Protein 3LIC (pdb70)

Radius of gyration: 20.93 Å; Cα contacts (8 Å, |Δi|>4): 486; chains: 1; bounding box: 53×65×39 Å

Organism: Shewanella oneidensis (strain ATCC 700550 / JCM 31522 / CIP 106686 / LMG 19005 / NCIMB 14063 / MR-1) (NCBI:txid211586)

CATH classification: 3.30.450.20 (+1 more: 3.30.450.20)

Foldseek 3Di:
DVVVVLVVVLQVVQQVLQALLLVLVQVLVVVQLVVQVVVLVCCAPPDDLVVVPDLVVVLVVFQVVCVVPVQFFKKKWWWDQPPDPPGGTFMWMWGDDVPGIDIDGCVVFADPCPPPPHCQWVVAQPPQSKDKDQWDQRHRPSRAIIKIWHFHHDPPGGTTIMMTHGGQVCSCVSSVHDQQFKWKAWQQRQTRGHSDPVVSVPPWADCVDPQCVVVVVCSVVLHWAWGWGATPVGFIDTKTWDANPPRSMIMIGGGPVVSVVVD

Secondary structure (DSSP, 8-state):
-HHHHHHHHHHHHHHHHHHHHHHHHHHHHHHHHHHHHHHHHHHHHH--TTTTT-HHHHHHHHHHHHHH-TT--EEEEEE-TTSSTT-S-B-EEEEE-SSSEEEEEHHHHT--TTSSS-HHHHTTTTTSS-EEPPP---TTTT----EEEEEES-TT---EEEEEE--GGGHHHHHTS-GGG-EEE-TTS-EEE-SSHHHHT---S-TTSGGGHHHHHHHHHT--EEEEEE-TT--EEEEEEEEPTTT--EEE--BHHHHHHH-

Sequence (263 aa):
ENYLSIEKRLYENLAQESSHSASRRLQFLLEHAQANTQGLSDFIGLLADKDDINNPEKLKTVLTNRIQRNPDFFGSAIAFKPNTFPNKKLFSPYVYRSGSGFNYLDIGADGYDYTDGNWDWWSKAINQVGGYWSKAYFDEGAGNVLITYAVPFGVQPDYFGVTTVDLALDRLPEQLGIAPSRLVVLDDQGRLIFHSDKEKVLAGWLDKQNIKNIAFATLLNDGQAGQASFVDDKGTVYLASVAEVAKLKWRVVVVPKHHELFASL

B-factor: mean 27.18, std 11.58, range [2.14, 74.1]

Solvent-accessible surface area: 12881 Å² total

Nearest PDB structures (foldseek):
  3lic-assembly1_A  TM=1.004E+00  e=4.589E-58  Shewanella oneidensis
  6w3o-assembly2_B  TM=7.175E-01  e=1.044E-10  Campylobacter jejuni
  6w3t-assembly2_B  TM=6.817E-01  e=4.096E-11  Campylobacter jejuni
  4xmr-assembly1_A  TM=6.573E-01  e=4.096E-11  Campylobacter jejuni subsp. jejuni NCTC 11168 = ATCC 700819
  6w3x-assembly1_A  TM=6.389E-01  e=4.938E-11  Campylobacter jejuni

Structure (mmCIF, N/CA/C/O backbone):
data_3LIC
#
_entry.id   3LIC
#
_cell.length_a   133.069
_cell.length_b   133.069
_cell.length_c   32.369
_cell.angle_alpha   90.000
_cell.angle_beta   90.000
_cell.angle_gamma   120.000
#
_symmetry.space_group_name_H-M   'P 31 2 1'
#
loop_
_entity.id
_entity.type
_entity.pdbx_description
1 polymer 'Sensor protein'
2 non-polymer 1,2-ETHANEDIOL
3 water water
#
loop_
_atom_site.group_PDB
_atom_site.id
_atom_site.type_symbol
_atom_site.label_atom_id
_atom_site.label_alt_id
_atom_site.label_comp_id
_atom_site.label_asym_id
_atom_site.label_entity_id
_atom_site.label_seq_id
_atom_site.pdbx_PDB_ins_code
_atom_site.Cartn_x
_atom_site.Cartn_y
_atom_site.Cartn_z
_atom_site.occupancy
_atom_site.B_iso_or_equiv
_atom_site.auth_seq_id
_atom_site.auth_comp_id
_atom_site.auth_asym_id
_atom_site.auth_atom_id
_atom_site.pdbx_PDB_model_num
ATOM 1 N N . GLU A 1 1 ? 71.418 77.283 -4.723 1.00 39.94 35 GLU A N 1
ATOM 2 C CA . GLU A 1 1 ? 71.516 75.793 -4.696 1.00 39.57 35 GLU A CA 1
ATOM 3 C C . GLU A 1 1 ? 71.313 75.298 -3.296 1.00 37.93 35 GLU A C 1
ATOM 4 O O . GLU A 1 1 ? 71.615 74.166 -3.021 1.00 39.57 35 GLU A O 1
ATOM 6 N N . ASN A 1 2 ? 70.759 76.081 -2.401 1.00 37.38 36 ASN A N 1
ATOM 7 C CA . ASN A 1 2 ? 71.212 75.834 -1.017 1.00 37.14 36 ASN A CA 1
ATOM 8 C C . ASN A 1 2 ? 71.275 74.417 -0.413 1.00 35.57 36 ASN A C 1
ATOM 9 O O . ASN A 1 2 ? 72.365 73.965 -0.046 1.00 35.32 36 ASN A O 1
ATOM 14 N N . TYR A 1 3 ? 70.186 73.665 -0.299 1.00 32.97 37 TYR A N 1
ATOM 15 C CA . TYR A 1 3 ? 70.409 72.259 0.066 1.00 31.37 37 TYR A CA 1
ATOM 16 C C . TYR A 1 3 ? 71.146 71.402 -1.059 1.00 30.03 37 TYR A C 1
ATOM 17 O O . TYR A 1 3 ? 71.845 70.429 -0.749 1.00 27.15 37 TYR A O 1
ATOM 26 N N . LEU A 1 4 ? 71.029 71.784 -2.349 1.00 27.64 38 LEU A N 1
ATOM 27 C CA . LEU A 1 4 ? 71.902 71.191 -3.368 1.00 25.98 38 LEU A CA 1
ATOM 28 C C . LEU A 1 4 ? 73.370 71.524 -3.225 1.00 24.25 38 LEU A C 1
ATO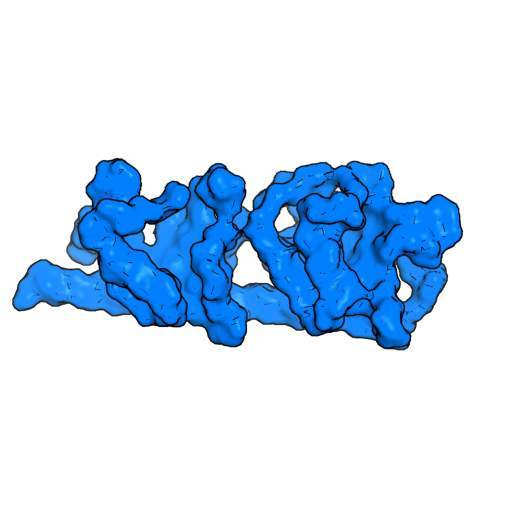M 29 O O . LEU A 1 4 ? 74.199 70.687 -3.569 1.00 24.33 38 LEU A O 1
ATOM 34 N N . SER A 1 5 ? 73.732 72.715 -2.756 1.00 22.39 39 SER A N 1
ATOM 35 C CA . SER A 1 5 ? 75.135 72.963 -2.586 1.00 23.04 39 SER A CA 1
ATOM 36 C C . SER A 1 5 ? 75.697 72.366 -1.279 1.00 22.29 39 SER A C 1
ATOM 37 O O . SER A 1 5 ? 76.831 71.976 -1.244 1.00 23.47 39 SER A O 1
ATOM 40 N N . ILE A 1 6 ? 74.901 72.256 -0.237 1.00 22.30 40 ILE A N 1
ATOM 41 C CA . ILE A 1 6 ? 75.328 71.614 0.997 1.00 24.12 40 ILE A CA 1
ATOM 42 C C . ILE A 1 6 ? 75.609 70.152 0.662 1.00 24.99 40 ILE A C 1
ATOM 43 O O . ILE A 1 6 ? 76.693 69.646 0.947 1.00 25.56 40 ILE A O 1
ATOM 48 N N . GLU A 1 7 ? 74.678 69.520 -0.057 1.00 24.56 41 GLU A N 1
ATOM 49 C CA . GLU A 1 7 ? 74.862 68.142 -0.511 1.00 26.10 41 GLU A CA 1
ATOM 50 C C . GLU A 1 7 ? 76.096 67.897 -1.399 1.00 25.36 41 GLU A C 1
ATOM 51 O O . GLU A 1 7 ? 76.774 66.900 -1.243 1.00 24.29 41 GLU A O 1
ATOM 57 N N . LYS A 1 8 ? 76.347 68.788 -2.349 1.00 24.69 42 LYS A N 1
ATOM 58 C CA . LYS A 1 8 ? 77.502 68.634 -3.166 1.00 25.12 42 LYS A CA 1
ATOM 59 C C . LYS A 1 8 ? 78.811 68.714 -2.307 1.00 25.73 42 LYS A C 1
ATOM 60 O O . LYS A 1 8 ? 79.774 67.993 -2.570 1.00 25.12 42 LYS A O 1
ATOM 66 N N . ARG A 1 9 ? 78.829 69.556 -1.273 1.00 25.81 43 ARG A N 1
ATOM 67 C CA . ARG A 1 9 ? 79.995 69.657 -0.390 1.00 26.00 43 ARG A CA 1
ATOM 68 C C . ARG A 1 9 ? 80.115 68.381 0.442 1.00 25.40 43 ARG A C 1
ATOM 69 O O . ARG A 1 9 ? 81.218 67.915 0.661 1.00 26.54 43 ARG A O 1
ATOM 77 N N . LEU A 1 10 ? 78.998 67.857 0.947 1.00 24.02 44 LEU A N 1
ATOM 78 C CA . LEU A 1 10 ? 79.007 66.621 1.699 1.00 24.19 44 LEU A CA 1
ATOM 79 C C . LEU A 1 10 ? 79.613 65.475 0.893 1.00 24.16 44 LEU A C 1
ATOM 80 O O . LEU A 1 10 ? 80.396 64.669 1.436 1.00 23.09 44 LEU A O 1
ATOM 85 N N . TYR A 1 11 ? 79.241 65.373 -0.384 1.00 24.56 45 TYR A N 1
ATOM 86 C CA . TYR A 1 11 ? 79.760 64.288 -1.224 1.00 25.69 45 TYR A CA 1
ATOM 87 C C . TYR A 1 11 ? 81.257 64.460 -1.507 1.00 26.77 45 TYR A C 1
ATOM 88 O O . TYR A 1 11 ? 81.997 63.456 -1.686 1.00 27.29 45 TYR A O 1
ATOM 97 N N . GLU A 1 12 ? 81.701 65.711 -1.604 1.00 25.92 46 GLU A N 1
ATOM 98 C CA . GLU A 1 12 ? 83.113 65.933 -1.926 1.00 27.23 46 GLU A CA 1
ATOM 99 C C . GLU A 1 12 ? 83.947 65.471 -0.738 1.00 26.87 46 GLU A C 1
ATOM 100 O O . GLU A 1 12 ? 84.957 64.867 -0.915 1.00 26.16 46 GLU A O 1
ATOM 106 N N . ASN A 1 13 ? 83.463 65.722 0.473 1.00 27.99 47 ASN A N 1
ATOM 107 C CA . ASN A 1 13 ? 84.177 65.361 1.676 1.00 29.38 47 ASN A CA 1
ATOM 108 C C . ASN A 1 13 ? 84.163 63.849 1.823 1.00 28.51 47 ASN A C 1
ATOM 109 O O . ASN A 1 13 ? 85.174 63.263 2.131 1.00 29.23 47 ASN A O 1
ATOM 114 N N . LEU A 1 14 ? 83.010 63.232 1.581 1.00 27.89 48 LEU A N 1
ATOM 115 C CA . LEU A 1 14 ? 82.908 61.772 1.637 1.00 26.19 48 LEU A CA 1
ATOM 116 C C . LEU A 1 14 ? 83.843 61.164 0.606 1.00 25.14 48 LEU A C 1
ATOM 117 O O . LEU A 1 14 ? 84.432 60.123 0.911 1.00 24.58 48 LEU A O 1
ATOM 122 N N . ALA A 1 15 ? 83.986 61.798 -0.576 1.00 24.15 49 ALA A N 1
ATOM 123 C CA . ALA A 1 15 ? 84.858 61.253 -1.652 1.00 24.22 49 ALA A CA 1
ATOM 124 C C . ALA A 1 15 ? 86.297 61.292 -1.180 1.00 25.10 49 ALA A C 1
ATOM 125 O O . ALA A 1 15 ? 87.090 60.403 -1.515 1.00 24.84 49 ALA A O 1
ATOM 127 N N . GLN A 1 16 ? 86.647 62.339 -0.435 1.00 24.99 50 GLN A N 1
ATOM 128 C CA . GLN A 1 16 ? 87.991 62.425 0.027 1.00 26.82 50 GLN A CA 1
ATOM 129 C C . GLN A 1 16 ? 88.233 61.316 1.060 1.00 27.20 50 GLN A C 1
ATOM 130 O O . GLN A 1 16 ? 89.290 60.691 1.056 1.00 27.88 50 GLN A O 1
ATOM 136 N N . GLU A 1 17 ? 87.264 61.078 1.935 1.00 25.70 51 GLU A N 1
ATOM 137 C CA . GLU A 1 17 ? 87.452 60.095 2.970 1.00 25.44 51 GLU A CA 1
ATOM 138 C C . GLU A 1 17 ? 87.592 58.708 2.435 1.00 24.36 51 GLU A C 1
ATOM 139 O O . GLU A 1 17 ? 88.429 57.972 2.913 1.00 25.35 51 GLU A O 1
ATOM 145 N N . SER A 1 18 ? 86.745 58.324 1.482 1.00 22.70 52 SER A N 1
ATOM 146 C CA . SER A 1 18 ? 86.734 56.977 0.971 1.00 21.67 52 SER A CA 1
ATOM 147 C C . SER A 1 18 ? 88.024 56.758 0.136 1.00 22.15 52 SER A C 1
ATOM 148 O O . SER A 1 18 ? 88.649 55.710 0.177 1.00 21.00 52 SER A O 1
ATOM 151 N N . SER A 1 19 ? 88.433 57.773 -0.605 1.00 23.11 53 SER A N 1
ATOM 152 C CA . SER A 1 19 ? 89.683 57.722 -1.349 1.00 24.42 53 SER A CA 1
ATOM 153 C C . SER A 1 19 ? 90.923 57.550 -0.452 1.00 24.75 53 SER A C 1
ATOM 154 O O . SER A 1 19 ? 91.773 56.739 -0.755 1.00 24.48 53 SER A O 1
ATOM 157 N N . HIS A 1 20 ? 91.045 58.354 0.613 1.00 25.38 54 HIS A N 1
ATOM 158 C CA . HIS A 1 20 ? 92.119 58.195 1.620 1.00 26.28 54 HIS A CA 1
ATOM 159 C C . HIS A 1 20 ? 92.086 56.800 2.314 1.00 25.41 54 HIS A C 1
ATOM 160 O O . HIS A 1 20 ? 93.124 56.165 2.514 1.00 24.67 54 HIS A O 1
ATOM 167 N N . SER A 1 21 ? 90.896 56.362 2.697 1.00 24.37 55 SER A N 1
ATOM 168 C CA . SER A 1 21 ? 90.699 55.067 3.311 1.00 23.97 55 SER A CA 1
ATOM 169 C C . SER A 1 21 ? 90.949 53.872 2.382 1.00 23.04 55 SER A C 1
ATOM 170 O O . SER A 1 21 ? 91.436 52.835 2.847 1.00 22.20 55 SER A O 1
ATOM 173 N N . ALA A 1 22 ? 90.600 53.998 1.103 1.00 21.14 56 ALA A N 1
ATOM 174 C CA . ALA A 1 22 ? 90.920 52.933 0.138 1.00 20.27 56 ALA A CA 1
ATOM 175 C C . ALA A 1 22 ? 92.443 52.846 0.053 1.00 19.82 56 ALA A C 1
ATOM 176 O O . ALA A 1 22 ? 93.040 51.819 -0.183 1.00 20.61 56 ALA A O 1
ATOM 178 N N . SER A 1 23 ? 93.064 53.983 0.194 1.00 19.48 57 SER A N 1
ATOM 179 C CA . SER A 1 23 ? 94.484 54.096 0.143 1.00 20.44 57 SER A CA 1
ATOM 180 C C . SER A 1 23 ? 95.199 53.396 1.303 1.00 19.58 57 SER A C 1
ATOM 181 O O . SER A 1 23 ? 96.175 52.672 1.098 1.00 20.20 57 SER A O 1
ATOM 184 N N . ARG A 1 24 ? 94.801 53.718 2.513 1.00 18.34 58 ARG A N 1
ATOM 185 C CA A ARG A 1 24 ? 95.282 53.048 3.720 0.50 18.75 58 ARG A CA 1
ATOM 186 C CA B ARG A 1 24 ? 95.398 53.049 3.646 0.50 18.93 58 ARG A CA 1
ATOM 187 C C . ARG A 1 24 ? 95.139 51.545 3.554 1.00 18.78 58 ARG A C 1
ATOM 188 O O . ARG A 1 24 ? 96.039 50.770 3.853 1.00 19.97 58 ARG A O 1
ATOM 203 N N . LEU A 1 25 ? 93.964 51.131 3.084 1.00 18.01 59 LEU A N 1
ATOM 204 C CA . LEU A 1 25 ? 93.671 49.730 2.986 1.00 17.38 59 LEU A CA 1
ATOM 205 C C . LEU A 1 25 ? 94.611 49.142 1.933 1.00 17.97 59 LEU A C 1
ATOM 206 O O . LEU A 1 25 ? 95.141 48.086 2.148 1.00 17.73 59 LEU A O 1
ATOM 211 N N . GLN A 1 26 ? 94.847 49.836 0.814 1.00 17.94 60 GLN A N 1
ATOM 212 C CA . GLN A 1 26 ? 95.796 49.338 -0.182 1.00 17.92 60 GLN A CA 1
ATOM 213 C C . GLN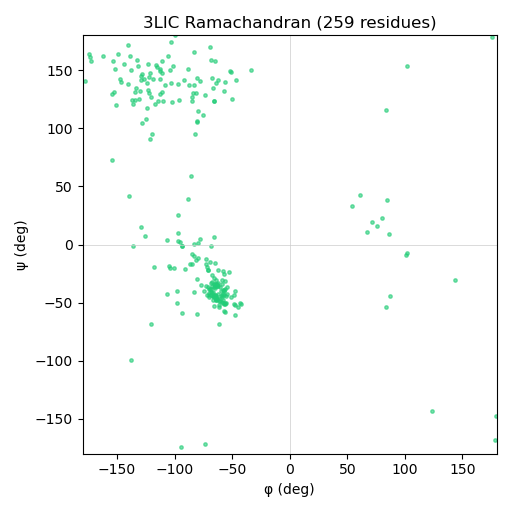 A 1 26 ? 97.210 49.050 0.352 1.00 17.20 60 GLN A C 1
ATOM 214 O O . GLN A 1 26 ? 97.786 47.985 0.091 1.00 14.33 60 GLN A O 1
ATOM 220 N N . PHE A 1 27 ? 97.783 50.025 1.071 1.00 16.82 61 PHE A N 1
ATOM 221 C CA . PHE A 1 27 ? 99.095 49.837 1.616 1.00 18.07 61 PHE A CA 1
ATOM 222 C C . PHE A 1 27 ? 99.120 48.693 2.692 1.00 17.27 61 PHE A C 1
ATOM 223 O O . PHE A 1 27 ? 100.072 47.947 2.754 1.00 18.20 61 PHE A O 1
ATOM 231 N N . LEU A 1 28 ? 98.042 48.523 3.463 1.00 16.05 62 LEU A N 1
ATOM 232 C CA . LEU A 1 28 ? 97.932 47.478 4.448 1.00 15.26 62 LEU A CA 1
ATOM 233 C C . LEU A 1 28 ? 97.948 46.105 3.778 1.00 15.71 62 LEU A C 1
ATOM 234 O O . LEU A 1 28 ? 98.648 45.201 4.231 1.00 15.53 62 LEU A O 1
ATOM 239 N N . LEU A 1 29 ? 97.197 45.956 2.681 1.00 14.70 63 LEU A N 1
ATOM 240 C CA . LEU A 1 29 ? 97.023 44.652 2.032 1.00 14.32 63 LEU A CA 1
ATOM 241 C C . LEU A 1 29 ? 98.273 44.322 1.232 1.00 13.60 63 LEU A C 1
ATOM 242 O O . LEU A 1 29 ? 98.737 43.184 1.209 1.00 12.64 63 LEU A O 1
ATOM 247 N N . GLU A 1 30 ? 98.898 45.344 0.642 1.00 13.50 64 GLU A N 1
ATOM 248 C CA . GLU A 1 30 ? 100.129 45.092 -0.067 1.00 14.40 64 GLU A CA 1
ATOM 249 C C . GLU A 1 30 ? 101.267 44.761 0.912 1.00 15.07 64 GLU A C 1
ATOM 250 O O . GLU A 1 30 ? 102.137 43.948 0.567 1.00 15.48 64 GLU A O 1
ATOM 256 N N . HIS A 1 31 ? 101.301 45.414 2.088 1.00 14.46 65 HIS A N 1
ATOM 257 C CA . HIS A 1 31 ? 102.305 45.071 3.105 1.00 14.48 65 HIS A CA 1
ATOM 258 C C . HIS A 1 31 ? 102.175 43.569 3.521 1.00 13.76 65 HIS A C 1
ATOM 259 O O . HIS A 1 31 ? 103.140 42.839 3.620 1.00 12.92 65 HIS A O 1
ATOM 266 N N . ALA A 1 32 ? 100.954 43.115 3.744 1.00 13.95 66 ALA A N 1
ATOM 267 C CA . ALA A 1 32 ? 100.686 41.720 4.145 1.00 13.49 66 ALA A CA 1
ATOM 268 C C . ALA A 1 32 ? 101.081 40.743 3.016 1.00 13.55 66 ALA A C 1
ATOM 269 O O . ALA A 1 32 ? 101.695 39.711 3.262 1.00 12.78 66 ALA A O 1
ATOM 271 N N . GLN A 1 33 ? 100.726 41.113 1.781 1.00 13.91 67 GLN A N 1
ATOM 272 C CA . GLN A 1 33 ? 101.101 40.359 0.588 1.00 13.70 67 GLN A CA 1
ATOM 273 C C . GLN A 1 33 ? 102.593 40.184 0.492 1.00 13.35 67 GLN A C 1
ATOM 274 O O . GLN A 1 33 ? 103.078 39.038 0.450 1.00 13.41 67 GLN A O 1
ATOM 280 N N . ALA A 1 34 ? 103.305 41.303 0.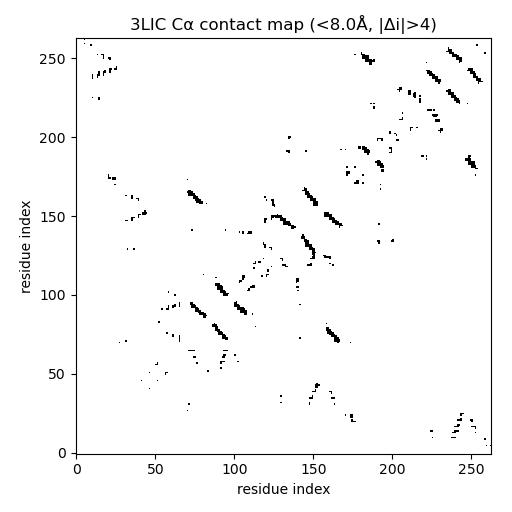472 1.00 12.41 68 ALA A N 1
ATOM 281 C CA . ALA A 1 34 ? 104.760 41.332 0.342 1.00 13.12 68 ALA A CA 1
ATOM 282 C C . ALA A 1 34 ? 105.502 40.517 1.368 1.00 13.17 68 ALA A C 1
ATOM 283 O O . ALA A 1 34 ? 106.457 39.796 1.029 1.00 12.07 68 ALA A O 1
ATOM 285 N N . ASN A 1 35 ? 105.078 40.642 2.618 1.00 14.03 69 ASN A N 1
ATOM 286 C CA . ASN A 1 35 ? 105.643 39.846 3.703 1.00 16.15 69 ASN A CA 1
ATOM 287 C C . ASN A 1 35 ? 105.389 38.342 3.665 1.00 15.34 69 ASN A C 1
ATOM 288 O O . ASN A 1 35 ? 106.254 37.556 3.962 1.00 15.51 69 ASN A O 1
ATOM 293 N N . THR A 1 36 ? 104.171 37.954 3.365 1.00 15.18 70 THR A N 1
ATOM 294 C CA . THR A 1 36 ? 103.858 36.549 3.185 1.00 16.37 70 THR A CA 1
ATOM 295 C C . THR A 1 36 ? 104.643 36.000 1.982 1.00 16.82 70 THR A C 1
ATOM 296 O O . THR A 1 36 ? 105.259 34.957 2.082 1.00 17.21 70 THR A O 1
ATOM 300 N N . GLN A 1 37 ? 104.642 36.719 0.870 1.00 15.72 71 GLN A N 1
ATOM 301 C CA . GLN A 1 37 ? 105.464 36.295 -0.261 1.00 15.73 71 GLN A CA 1
ATOM 302 C C . GLN A 1 37 ? 106.951 36.174 0.128 1.00 13.49 71 GLN A C 1
ATOM 303 O O . GLN A 1 37 ? 107.630 35.236 -0.274 1.00 13.23 71 GLN A O 1
ATOM 309 N N . GLY A 1 38 ? 107.464 37.095 0.923 1.00 13.49 72 GLY A N 1
ATOM 310 C CA . GLY A 1 38 ? 108.899 37.075 1.257 1.00 11.90 72 GLY A CA 1
ATOM 311 C C . GLY A 1 38 ? 109.132 35.800 2.097 1.00 13.58 72 GLY A C 1
ATOM 312 O O . GLY A 1 38 ? 110.065 35.019 1.839 1.00 10.85 72 GLY A O 1
ATOM 313 N N . LEU A 1 39 ? 108.234 35.529 3.057 1.00 13.06 73 LEU A N 1
ATOM 314 C CA . LEU A 1 39 ? 108.459 34.361 3.921 1.00 14.61 73 LEU A CA 1
ATOM 315 C C . LEU A 1 39 ? 108.368 33.041 3.128 1.00 14.68 73 LEU A C 1
ATOM 316 O O . LEU A 1 39 ? 109.250 32.166 3.278 1.00 14.08 73 LEU A O 1
ATOM 321 N N . SER A 1 40 ? 107.353 32.897 2.270 1.00 13.97 74 SER A N 1
ATOM 322 C CA . SER A 1 40 ? 107.324 31.673 1.449 1.00 18.47 74 SER A CA 1
ATOM 323 C C . SER A 1 40 ? 108.523 31.547 0.499 1.00 18.82 74 SER A C 1
ATOM 324 O O . SER A 1 40 ? 109.000 30.485 0.230 1.00 20.04 74 SER A O 1
ATOM 327 N N . ASP A 1 41 ? 108.987 32.664 -0.013 1.00 20.78 75 ASP A N 1
ATOM 328 C CA . ASP A 1 41 ? 110.162 32.735 -0.861 1.00 22.48 75 ASP A CA 1
ATOM 329 C C . ASP A 1 41 ? 111.395 32.238 -0.069 1.00 22.70 75 ASP A C 1
ATOM 330 O O . ASP A 1 41 ? 112.084 31.328 -0.529 1.00 22.08 75 ASP A O 1
ATOM 335 N N . PHE A 1 42 ? 111.652 32.777 1.126 1.00 22.92 76 PHE A N 1
ATOM 336 C CA . PHE A 1 42 ? 112.799 32.312 1.948 1.00 25.03 76 PHE A CA 1
ATOM 337 C C . PHE A 1 42 ? 112.735 30.795 2.217 1.00 25.62 76 PHE A C 1
ATOM 338 O O . PHE A 1 42 ? 113.740 30.063 2.031 1.00 25.62 76 PHE A O 1
ATOM 346 N N . ILE A 1 43 ? 111.573 30.327 2.695 1.00 25.49 77 ILE A N 1
ATOM 347 C CA . ILE A 1 43 ? 111.417 28.906 2.974 1.00 24.52 77 ILE A CA 1
ATOM 348 C C . ILE A 1 43 ? 111.665 28.093 1.740 1.00 24.90 77 ILE A C 1
ATOM 349 O O . ILE A 1 43 ? 112.463 27.173 1.761 1.00 25.27 77 ILE A O 1
ATOM 354 N N . GLY A 1 44 ? 111.022 28.435 0.632 1.00 25.25 78 GLY A N 1
ATOM 355 C CA . GLY A 1 44 ? 111.277 27.682 -0.593 1.00 26.41 78 GLY A CA 1
ATOM 356 C C . GLY A 1 44 ? 112.719 27.616 -1.136 1.00 28.17 78 GLY A C 1
ATOM 357 O O . GLY A 1 44 ? 113.136 26.578 -1.660 1.00 28.85 78 GLY A O 1
ATOM 358 N N . LEU A 1 45 ? 113.472 28.707 -1.057 1.00 29.27 79 LEU A N 1
ATOM 359 C CA . LEU A 1 45 ? 114.794 28.800 -1.705 1.00 30.93 79 LEU A CA 1
ATOM 360 C C . LEU A 1 45 ? 115.949 28.510 -0.730 1.00 32.30 79 LEU A C 1
ATOM 361 O O . LEU A 1 45 ? 116.907 27.824 -1.093 1.00 32.95 79 LEU A O 1
ATOM 366 N N . LEU A 1 46 ? 115.844 29.003 0.505 1.00 32.43 80 LEU A N 1
ATOM 367 C CA . LEU A 1 46 ? 116.925 28.922 1.465 1.00 33.62 80 LEU A CA 1
ATOM 368 C C . LEU A 1 46 ? 116.792 27.885 2.615 1.00 34.42 80 LEU A C 1
ATOM 369 O O . LEU A 1 46 ? 117.771 27.557 3.251 1.00 32.56 80 LEU A O 1
ATOM 374 N N . ALA A 1 47 ? 115.594 27.392 2.902 1.00 35.46 81 ALA A N 1
ATOM 375 C CA . ALA A 1 47 ? 115.381 26.722 4.172 1.00 36.53 81 ALA A CA 1
ATOM 376 C C . ALA A 1 47 ? 115.915 25.338 4.206 1.00 37.29 81 ALA A C 1
ATOM 377 O O . ALA A 1 47 ? 115.810 24.604 3.269 1.00 36.31 81 ALA A O 1
ATOM 379 N N . ASP A 1 48 ? 116.477 25.012 5.350 1.00 39.87 82 ASP A N 1
ATOM 380 C CA . ASP A 1 48 ? 116.996 23.705 5.713 1.00 43.11 82 ASP A CA 1
ATOM 381 C C . ASP A 1 48 ? 115.781 22.788 6.017 1.00 44.95 82 ASP A C 1
ATOM 382 O O . ASP A 1 48 ? 115.050 23.000 7.001 1.00 44.55 82 ASP A O 1
ATOM 387 N N . LYS A 1 49 ? 115.546 21.798 5.163 1.00 47.06 83 LYS A N 1
ATOM 388 C CA . LYS A 1 49 ? 114.359 20.978 5.331 1.00 49.99 83 LYS A CA 1
ATOM 389 C C . LYS A 1 49 ? 114.320 20.108 6.601 1.00 51.14 83 LYS A C 1
ATOM 390 O O . LYS A 1 49 ? 113.392 19.323 6.778 1.00 51.81 83 LYS A O 1
ATOM 396 N N . ASP A 1 50 ? 115.289 20.273 7.498 1.00 51.74 84 ASP A N 1
ATOM 397 C CA . ASP A 1 50 ? 115.155 19.699 8.824 1.00 52.31 84 ASP A CA 1
ATOM 398 C C . ASP A 1 50 ? 115.415 20.697 9.944 1.00 51.62 84 ASP A C 1
ATOM 399 O O . ASP A 1 50 ? 115.581 20.322 11.090 1.00 52.17 84 ASP A O 1
ATOM 404 N N . ASP A 1 51 ? 115.417 21.979 9.613 1.00 50.52 85 ASP A N 1
ATOM 405 C CA . ASP A 1 51 ? 115.451 23.062 10.601 1.00 49.50 85 ASP A CA 1
ATOM 406 C C . ASP A 1 51 ? 114.017 23.521 10.561 1.00 48.15 85 ASP A C 1
ATOM 407 O O . ASP A 1 51 ? 113.486 24.241 11.450 1.00 48.62 85 ASP A O 1
ATOM 412 N N . ILE A 1 52 ? 113.383 23.169 9.462 1.00 44.92 86 ILE A N 1
ATOM 413 C CA . ILE A 1 52 ? 112.084 23.676 9.273 1.00 42.33 86 ILE A CA 1
ATOM 414 C C . ILE A 1 52 ? 111.086 22.768 10.007 1.00 41.44 86 ILE A C 1
ATOM 415 O O . ILE A 1 52 ? 109.969 23.190 10.306 1.00 41.82 86 ILE A O 1
ATOM 420 N N . ASN A 1 53 ? 111.500 21.551 10.364 1.00 39.26 87 ASN A N 1
ATOM 421 C CA . ASN A 1 53 ? 110.631 20.677 11.161 1.00 37.56 87 ASN A CA 1
ATOM 422 C C . ASN A 1 53 ? 110.841 20.927 12.629 1.00 36.26 87 ASN A C 1
ATOM 423 O O . ASN A 1 53 ? 110.905 20.019 13.423 1.00 36.79 87 ASN A O 1
ATOM 428 N N . ASN A 1 54 ? 111.006 22.165 13.010 1.00 34.43 88 ASN A N 1
ATOM 429 C CA . ASN A 1 54 ? 111.376 22.376 14.351 1.00 32.72 88 ASN A CA 1
ATOM 430 C C . ASN A 1 54 ? 110.425 23.388 14.960 1.00 31.79 88 ASN A C 1
ATOM 431 O O . ASN A 1 54 ? 110.511 24.583 14.651 1.00 31.20 88 ASN A O 1
ATOM 436 N N . PRO A 1 55 ? 109.479 22.905 15.803 1.00 31.49 89 PRO A N 1
ATOM 437 C CA . PRO A 1 55 ? 108.437 23.831 16.259 1.00 30.64 89 PRO A CA 1
ATOM 438 C C . PRO A 1 55 ? 108.981 25.000 17.093 1.00 30.52 89 PRO A C 1
ATOM 439 O O . PRO A 1 55 ? 108.427 26.093 16.993 1.00 29.55 89 PRO A O 1
ATOM 443 N N . GLU A 1 56 ? 110.042 24.790 17.894 1.00 29.10 90 GLU A N 1
ATOM 444 C CA . GLU A 1 56 ? 110.592 25.912 18.677 1.00 29.03 90 GLU A CA 1
ATOM 445 C C . GLU A 1 56 ? 111.157 26.976 17.726 1.00 26.55 90 GLU A C 1
ATOM 446 O O . GLU A 1 56 ? 111.024 28.179 17.960 1.00 27.30 90 GLU A O 1
ATOM 452 N N . LYS A 1 57 ? 111.867 26.540 16.705 1.00 24.24 91 LYS A N 1
ATOM 453 C CA . LYS A 1 57 ? 112.359 27.496 15.696 1.00 25.07 91 LYS A CA 1
ATOM 454 C C . LYS A 1 57 ? 111.220 28.213 14.927 1.00 22.62 91 LYS A C 1
ATOM 455 O O . LYS A 1 57 ? 111.296 29.426 14.733 1.00 24.28 91 LYS A O 1
ATOM 461 N N . LEU A 1 58 ? 110.216 27.495 14.461 1.00 19.48 92 LEU A N 1
ATOM 462 C CA . LEU A 1 58 ? 109.124 28.175 13.743 1.00 19.18 92 LEU A CA 1
ATOM 463 C C . LEU A 1 58 ? 108.354 29.140 14.652 1.00 18.14 92 LEU A C 1
ATOM 464 O O . LEU A 1 58 ? 107.955 30.266 14.237 1.00 18.08 92 LEU A O 1
ATOM 469 N N . LYS A 1 59 ? 108.215 28.753 15.912 1.00 16.50 93 LYS A N 1
ATOM 470 C CA . LYS A 1 59 ? 107.552 29.607 16.884 1.00 15.90 93 LYS A CA 1
ATOM 471 C C . LYS A 1 59 ? 108.311 30.893 17.107 1.00 15.62 93 LYS A C 1
ATOM 472 O O . LYS A 1 59 ? 107.741 32.005 17.143 1.00 15.73 93 LYS A O 1
ATOM 478 N N . THR A 1 60 ? 109.620 30.763 17.288 1.00 16.10 94 THR A N 1
ATOM 479 C CA . THR A 1 60 ? 110.488 31.983 17.318 1.00 16.68 94 THR A CA 1
ATOM 480 C C . THR A 1 60 ? 110.352 32.802 16.045 1.00 14.80 94 THR A C 1
ATOM 481 O O . THR A 1 60 ? 110.009 33.924 16.128 1.00 16.09 94 THR A O 1
ATOM 485 N N . VAL A 1 61 ? 110.599 32.257 14.865 1.00 15.47 95 VAL A N 1
ATOM 486 C CA . VAL A 1 61 ? 110.374 33.041 13.603 1.00 16.36 95 VAL A CA 1
ATOM 487 C C . VAL A 1 61 ? 109.025 33.822 13.562 1.00 15.30 95 VAL A C 1
ATOM 488 O O . VAL A 1 61 ? 109.007 35.076 13.336 1.00 15.38 95 VAL A O 1
ATOM 492 N N . LEU A 1 62 ? 107.926 33.099 13.790 1.00 12.80 96 LEU A N 1
ATOM 493 C CA . LEU A 1 62 ? 106.613 33.689 13.661 1.00 14.02 96 LEU A CA 1
ATOM 494 C C . LEU A 1 62 ? 106.323 34.713 14.753 1.00 14.85 96 LEU A C 1
ATOM 495 O O . LEU A 1 62 ? 105.652 35.721 14.476 1.00 13.36 96 LEU A O 1
ATOM 500 N N . THR A 1 63 ? 106.769 34.445 15.997 1.00 14.84 97 THR A N 1
ATOM 501 C CA . THR A 1 63 ? 106.621 35.473 17.065 1.00 14.84 97 THR A CA 1
ATOM 502 C C . THR A 1 63 ? 107.276 36.792 16.745 1.00 15.45 97 THR A C 1
ATOM 503 O O . THR A 1 63 ? 106.636 37.868 16.866 1.00 15.16 97 THR A O 1
ATOM 507 N N . ASN A 1 64 ? 108.547 36.712 16.350 1.00 15.60 98 ASN A N 1
ATOM 508 C CA . ASN A 1 64 ? 109.307 37.923 15.993 1.00 16.41 98 ASN A CA 1
ATOM 509 C C . ASN A 1 64 ? 108.659 38.688 14.843 1.00 15.50 98 ASN A C 1
ATOM 510 O O . ASN A 1 64 ? 108.600 39.933 14.816 1.00 15.72 98 ASN A O 1
ATOM 515 N N . ARG A 1 65 ? 108.155 37.941 13.872 1.00 15.06 99 ARG A N 1
ATOM 516 C CA . ARG A 1 65 ? 107.498 38.572 12.705 1.00 14.91 99 ARG A CA 1
ATOM 517 C C . ARG A 1 65 ? 106.213 39.248 13.101 1.00 15.27 99 ARG A C 1
ATOM 518 O O . ARG A 1 65 ? 105.908 40.347 12.618 1.00 17.85 99 ARG A O 1
ATOM 526 N N . ILE A 1 66 ? 105.402 38.643 13.957 1.00 14.69 100 ILE A N 1
ATOM 527 C CA . ILE A 1 66 ? 104.169 39.324 14.360 1.00 15.08 100 ILE A CA 1
ATOM 528 C C . ILE A 1 66 ? 104.536 40.504 15.295 1.00 17.02 100 ILE A C 1
ATOM 529 O O . ILE A 1 66 ? 104.020 41.638 15.192 1.00 15.17 100 ILE A O 1
ATOM 534 N N . GLN A 1 67 ? 105.462 40.231 16.213 1.00 17.72 101 GLN A N 1
ATOM 535 C CA . GLN A 1 67 ? 105.921 41.254 17.132 1.00 19.91 101 GLN A CA 1
ATOM 536 C C . GLN A 1 67 ? 106.472 42.484 16.381 1.00 19.22 101 GLN A C 1
ATOM 537 O O . GLN A 1 67 ? 106.203 43.629 16.739 1.00 17.98 101 GLN A O 1
ATOM 543 N N . ARG A 1 68 ? 107.186 42.240 15.295 1.00 19.60 102 ARG A N 1
ATOM 544 C CA . ARG A 1 68 ? 107.736 43.345 14.498 1.00 21.00 102 ARG A CA 1
ATOM 545 C C . ARG A 1 68 ? 106.786 44.025 13.503 1.00 20.32 102 ARG A C 1
ATOM 546 O O . ARG A 1 68 ? 107.112 45.092 12.992 1.00 20.66 102 ARG A O 1
ATOM 554 N N . ASN A 1 69 ? 105.626 43.425 13.224 1.00 18.65 103 ASN A N 1
ATOM 555 C CA . ASN A 1 69 ? 104.639 44.041 12.332 1.00 17.57 103 ASN A CA 1
ATOM 556 C C . ASN A 1 69 ? 103.332 44.247 13.029 1.00 17.45 103 ASN A C 1
ATOM 557 O O . ASN A 1 69 ? 102.492 43.357 13.026 1.00 17.07 103 ASN A O 1
ATOM 562 N N . PRO A 1 70 ? 103.156 45.419 13.651 1.00 18.38 104 PRO A N 1
ATOM 563 C CA . PRO A 1 70 ? 101.981 45.689 14.523 1.00 18.49 104 PRO A CA 1
ATOM 564 C C . PRO A 1 70 ? 100.637 45.476 13.821 1.00 19.45 104 PRO A C 1
ATOM 565 O O . PRO A 1 70 ? 99.658 45.131 14.496 1.00 20.22 104 PRO A O 1
ATOM 569 N N . ASP A 1 71 ? 100.550 45.714 12.499 1.00 18.25 105 ASP A N 1
ATOM 570 C CA . ASP A 1 71 ? 99.258 45.549 11.788 1.00 17.79 105 ASP A CA 1
ATOM 571 C C . ASP A 1 71 ? 98.810 44.126 11.593 1.00 17.21 105 ASP A C 1
ATOM 572 O O . ASP A 1 71 ? 97.609 43.949 11.323 1.00 17.93 105 ASP A O 1
ATOM 577 N N . PHE A 1 72 ? 99.730 43.132 11.690 1.00 14.73 106 PHE A N 1
ATOM 578 C CA . PHE A 1 72 ? 99.350 41.710 11.459 1.00 14.63 106 PHE A CA 1
ATOM 579 C C . PHE A 1 72 ? 98.748 41.104 12.718 1.00 15.38 106 PHE A C 1
ATOM 580 O O . PHE A 1 72 ? 99.206 41.337 13.797 1.00 15.06 106 PHE A O 1
ATOM 588 N N . PHE A 1 73 ? 97.677 40.343 12.580 1.00 15.13 107 PHE A N 1
ATOM 589 C CA . PHE A 1 73 ? 97.097 39.689 13.719 1.00 15.51 107 PHE A CA 1
ATOM 590 C C . PHE A 1 73 ? 97.832 38.372 14.017 1.00 15.19 107 PHE A C 1
ATOM 591 O O . PHE A 1 73 ? 98.110 38.025 15.178 1.00 17.24 107 PHE A O 1
ATOM 599 N N . GLY A 1 74 ? 98.166 37.633 12.972 1.00 13.20 108 GLY A N 1
ATOM 600 C CA . GLY A 1 74 ? 98.679 36.293 13.159 1.00 12.10 108 GLY A CA 1
ATOM 601 C C . GLY A 1 74 ? 99.394 35.784 11.901 1.00 11.62 108 GLY A C 1
ATOM 602 O O . GLY A 1 74 ? 99.218 36.317 10.813 1.00 10.35 108 GLY A O 1
ATOM 603 N N . SER A 1 75 ? 100.207 34.753 12.048 1.00 12.44 109 SER A N 1
ATOM 604 C CA . SER A 1 75 ? 100.849 34.173 10.874 1.00 14.72 109 SER A CA 1
ATOM 605 C C . SER A 1 75 ? 101.040 32.673 11.025 1.00 13.57 109 SER A C 1
ATOM 606 O O . SER A 1 75 ? 101.331 32.198 12.115 1.00 15.99 109 SER A O 1
ATOM 609 N N . ALA A 1 76 ? 100.829 31.903 9.981 1.00 12.94 110 ALA A N 1
ATOM 610 C CA . ALA A 1 76 ? 101.005 30.454 10.112 1.00 13.69 110 ALA A CA 1
ATOM 611 C C . ALA A 1 76 ? 102.021 29.899 9.096 1.00 13.93 110 ALA A C 1
ATOM 612 O O . ALA A 1 76 ? 102.190 30.469 7.992 1.00 12.44 110 ALA A O 1
ATOM 614 N N . ILE A 1 77 ? 102.627 28.760 9.440 1.00 13.84 111 ILE A N 1
ATOM 615 C CA . ILE A 1 77 ? 103.389 27.975 8.486 1.00 13.90 111 ILE A CA 1
ATOM 616 C C . ILE A 1 77 ? 102.822 26.570 8.491 1.00 15.35 111 ILE A C 1
ATOM 617 O O . ILE A 1 77 ? 103.040 25.826 9.436 1.00 15.35 111 ILE A O 1
ATOM 622 N N . ALA A 1 78 ? 102.108 26.204 7.416 1.00 16.04 112 ALA A N 1
ATOM 623 C CA . ALA A 1 78 ? 101.255 25.035 7.412 1.00 16.28 112 ALA A CA 1
ATOM 624 C C . ALA A 1 78 ? 101.731 24.061 6.313 1.00 17.95 112 ALA A C 1
ATOM 625 O O . ALA A 1 78 ? 101.937 24.477 5.178 1.00 19.47 112 ALA A O 1
ATOM 627 N N . PHE A 1 79 ? 101.986 22.794 6.652 1.00 18.42 113 PHE A N 1
ATOM 628 C CA . PHE A 1 79 ? 102.613 21.843 5.675 1.00 19.89 113 PHE A CA 1
ATOM 629 C C . PHE A 1 79 ? 101.578 20.860 5.113 1.00 20.13 113 PHE A C 1
ATOM 630 O O . PHE A 1 79 ? 100.603 20.555 5.798 1.00 20.20 113 PHE A O 1
ATOM 638 N N . LYS A 1 80 ? 101.774 20.398 3.879 1.00 21.76 114 LYS A N 1
ATOM 639 C CA . LYS A 1 80 ? 100.970 19.286 3.353 1.00 24.93 114 LYS A CA 1
ATOM 640 C C . LYS A 1 80 ? 100.959 18.085 4.322 1.00 25.41 114 LYS A C 1
ATOM 641 O O . LYS A 1 80 ? 101.944 17.837 5.003 1.00 24.45 114 LYS A O 1
ATOM 647 N N . PRO A 1 81 ? 99.855 17.324 4.351 1.00 26.75 115 PRO A N 1
ATOM 648 C CA . PRO A 1 81 ? 99.770 16.101 5.172 1.00 27.29 115 PRO A CA 1
ATOM 649 C C . PRO A 1 81 ? 100.987 15.181 4.943 1.00 28.20 115 PRO A C 1
ATOM 650 O O . PRO A 1 81 ? 101.277 14.855 3.801 1.00 28.14 115 PRO A O 1
ATOM 654 N N . ASN A 1 82 ? 101.711 14.796 6.002 1.00 29.11 116 ASN A N 1
ATOM 655 C CA . ASN A 1 82 ? 102.780 13.782 5.857 1.00 31.40 116 ASN A CA 1
ATOM 656 C C . ASN A 1 82 ? 104.085 14.234 5.218 1.00 32.56 116 ASN A C 1
ATOM 657 O O . ASN A 1 82 ? 104.906 13.393 4.808 1.00 32.33 116 ASN A O 1
ATOM 662 N N . THR A 1 83 ? 104.267 15.552 5.148 1.00 33.16 117 THR A N 1
ATOM 663 C CA . THR A 1 83 ? 105.549 16.121 4.751 1.00 33.94 117 THR A CA 1
ATOM 664 C C . THR A 1 83 ? 106.652 15.507 5.586 1.00 35.18 117 THR A C 1
ATOM 665 O O . THR A 1 83 ? 107.668 15.126 5.061 1.00 35.92 117 THR A O 1
ATOM 669 N N . PHE A 1 84 ? 106.442 15.409 6.893 1.00 37.21 118 PHE A N 1
ATOM 670 C CA . PHE A 1 84 ? 107.464 14.898 7.823 1.00 39.03 118 PHE A CA 1
ATOM 671 C C . PHE A 1 84 ? 107.013 13.592 8.501 1.00 40.76 118 PHE A C 1
ATOM 672 O O . PHE A 1 84 ? 105.817 13.357 8.628 1.00 41.25 118 PHE A O 1
ATOM 680 N N . PRO A 1 85 ? 107.977 12.743 8.939 1.00 42.47 119 PRO A N 1
ATOM 681 C CA . PRO A 1 85 ? 107.639 11.411 9.524 1.00 42.79 119 PRO A CA 1
ATOM 682 C C . PRO A 1 85 ? 106.914 11.576 10.858 1.00 42.99 119 PRO A C 1
ATOM 683 O O . PRO A 1 85 ? 107.218 12.520 11.602 1.00 43.06 119 PRO A O 1
ATOM 687 N N . ASN A 1 86 ? 105.944 10.705 11.147 1.00 42.96 120 ASN A N 1
ATOM 688 C CA . ASN A 1 86 ? 105.240 10.724 12.469 1.00 42.78 120 ASN A CA 1
ATOM 689 C C . ASN A 1 86 ? 104.358 11.947 12.780 1.00 40.50 120 ASN A C 1
ATOM 690 O O . ASN A 1 86 ? 103.929 12.139 13.922 1.00 40.22 120 ASN A O 1
ATOM 695 N N . LYS A 1 87 ? 104.127 12.772 11.758 1.00 38.02 121 LYS A N 1
ATOM 696 C CA . LYS A 1 87 ? 103.172 13.879 11.810 1.00 34.44 121 LYS A CA 1
ATOM 697 C C . LYS A 1 87 ? 102.292 13.923 10.554 1.00 32.07 121 LYS A C 1
ATOM 698 O O . LYS A 1 87 ? 102.799 14.025 9.424 1.00 31.62 121 LYS A O 1
ATOM 704 N N . LYS A 1 88 ? 100.981 13.902 10.731 1.00 28.53 122 LYS A N 1
ATOM 705 C CA . LYS A 1 88 ? 100.167 14.093 9.576 1.00 27.01 122 LYS A CA 1
ATOM 706 C C . LYS A 1 88 ? 100.063 15.601 9.250 1.00 25.46 122 LYS A C 1
ATOM 707 O O . LYS A 1 88 ? 100.477 16.042 8.152 1.00 23.42 122 LYS A O 1
ATOM 713 N N . LEU A 1 89 ? 99.538 16.351 10.228 1.00 22.68 123 LEU A N 1
ATOM 714 C CA . LEU A 1 89 ? 99.202 17.759 10.098 1.00 22.45 123 LEU A CA 1
ATOM 715 C C . LEU A 1 89 ? 100.225 18.495 10.916 1.00 21.55 123 LEU A C 1
ATOM 716 O O . LEU A 1 89 ? 100.586 18.050 12.016 1.00 21.29 123 LEU A O 1
ATOM 721 N N . PHE A 1 90 ? 100.741 19.592 10.389 1.00 19.26 124 PHE A N 1
ATOM 722 C CA . PHE A 1 90 ? 101.669 20.366 11.189 1.00 16.98 124 PHE A CA 1
ATOM 723 C C . PHE A 1 90 ? 101.544 21.806 10.757 1.00 15.36 124 PHE A C 1
ATOM 724 O O . PHE A 1 90 ? 101.778 22.131 9.621 1.00 15.30 124 PHE A O 1
ATOM 732 N N . SER A 1 91 ? 101.173 22.687 11.678 1.00 14.14 125 SER A N 1
ATOM 733 C CA . SER A 1 91 ? 100.980 24.065 11.318 1.00 10.89 125 SER A CA 1
ATOM 734 C C . SER A 1 91 ? 101.169 25.036 12.466 1.00 10.93 125 SER A C 1
ATOM 735 O O . SER A 1 91 ? 100.232 25.659 12.962 1.00 8.64 125 SER A O 1
ATOM 738 N N . PRO A 1 92 ? 102.439 25.225 12.856 1.00 12.51 126 PRO A N 1
ATOM 739 C CA . PRO A 1 92 ? 102.750 26.299 13.814 1.00 12.42 126 PRO A CA 1
ATOM 740 C C . PRO A 1 92 ? 102.065 27.622 13.447 1.00 13.09 126 PRO A C 1
ATOM 741 O O . PRO A 1 92 ? 102.042 27.997 12.282 1.00 13.45 126 PRO A O 1
ATOM 745 N N . TYR A 1 93 ? 101.589 28.354 14.444 1.00 13.52 127 TYR A N 1
ATOM 746 C CA . TYR A 1 93 ? 100.835 29.572 14.211 1.00 13.91 127 TYR A CA 1
ATOM 747 C C . TYR A 1 93 ? 100.971 30.469 15.423 1.00 14.05 127 TYR A C 1
ATOM 748 O O . TYR A 1 93 ? 100.832 29.998 16.543 1.00 15.60 127 TYR A O 1
ATOM 757 N N . VAL A 1 94 ? 101.327 31.734 15.235 1.00 14.08 128 VAL A N 1
ATOM 758 C CA . VAL A 1 94 ? 101.370 32.703 16.338 1.00 12.84 128 VAL A CA 1
ATOM 759 C C . VAL A 1 94 ? 100.378 33.858 16.083 1.00 14.01 128 VAL A C 1
ATOM 760 O O . VAL A 1 94 ? 100.220 34.308 14.945 1.00 15.51 128 VAL A O 1
ATOM 764 N N . TYR A 1 95 ? 99.711 34.358 17.121 1.00 14.75 129 TYR A N 1
ATOM 765 C CA . TYR A 1 95 ? 98.710 35.434 16.927 1.00 15.09 129 TYR A CA 1
ATOM 766 C C . TYR A 1 95 ? 98.785 36.374 18.134 1.00 16.54 129 TYR A C 1
ATOM 767 O O . TYR A 1 95 ? 99.323 35.985 19.189 1.00 15.53 129 TYR A O 1
ATOM 776 N N . ARG A 1 96 ? 98.360 37.634 17.944 1.00 18.00 130 ARG A N 1
ATOM 777 C CA . ARG A 1 96 ? 98.370 38.579 19.072 1.00 19.81 130 ARG A CA 1
ATOM 778 C C . ARG A 1 96 ? 97.090 38.466 19.936 1.00 20.23 130 ARG A C 1
ATOM 779 O O . ARG A 1 96 ? 95.993 38.447 19.417 1.00 20.14 130 ARG A O 1
ATOM 787 N N . SER A 1 97 ? 97.276 38.291 21.238 1.00 20.94 131 SER A N 1
ATOM 788 C CA . SER A 1 97 ? 96.160 38.176 22.197 1.00 22.77 131 SER A CA 1
ATOM 789 C C . SER A 1 97 ? 96.183 39.560 22.833 1.00 24.56 131 SER A C 1
ATOM 790 O O . SER A 1 97 ? 97.049 40.384 22.504 1.00 26.70 131 SER A O 1
ATOM 793 N N . GLY A 1 98 ? 95.242 39.890 23.690 1.00 24.33 132 GLY A N 1
ATOM 794 C CA . GLY A 1 98 ? 95.320 41.201 24.247 1.00 23.59 132 GLY A CA 1
ATOM 795 C C . GLY A 1 98 ? 96.513 41.362 25.183 1.00 24.79 132 GLY A C 1
ATOM 796 O O . GLY A 1 98 ? 96.754 42.447 25.692 1.00 24.24 132 GLY A O 1
ATOM 797 N N . SER A 1 99 ? 97.307 40.316 25.410 1.00 24.85 133 SER A N 1
ATOM 798 C CA . SER A 1 99 ? 98.341 40.469 26.470 1.00 24.91 133 SER A CA 1
ATOM 799 C C . SER A 1 99 ? 99.732 39.929 26.074 1.00 24.30 133 SER A C 1
ATOM 800 O O . SER A 1 99 ? 100.733 40.035 26.811 1.00 24.25 133 SER A O 1
ATOM 803 N N . GLY A 1 100 ? 99.798 39.383 24.869 1.00 24.36 134 GLY A N 1
ATOM 804 C CA . GLY A 1 100 ? 100.974 38.668 24.447 1.00 21.59 134 GLY A CA 1
ATOM 805 C C . GLY A 1 100 ? 100.770 38.146 23.054 1.00 20.38 134 GLY A C 1
ATOM 806 O O . GLY A 1 100 ? 100.042 38.751 22.224 1.00 20.15 134 GLY A O 1
ATOM 807 N N . PHE A 1 101 ? 101.402 36.996 22.834 1.00 18.23 135 PHE A N 1
ATOM 808 C CA . PHE A 1 101 ? 101.426 36.309 21.594 1.00 17.55 135 PHE A CA 1
ATOM 809 C C . PHE A 1 101 ? 101.227 34.886 21.990 1.00 18.69 135 PHE A C 1
ATOM 810 O O . PHE A 1 101 ? 101.934 34.351 22.867 1.00 19.42 135 PHE A O 1
ATOM 818 N N . ASN A 1 102 ? 100.206 34.284 21.408 1.00 17.62 136 ASN A N 1
ATOM 819 C CA . ASN A 1 102 ? 99.847 32.916 21.733 1.00 17.21 136 ASN A CA 1
ATOM 820 C C . ASN A 1 102 ? 100.388 32.084 20.634 1.00 16.48 136 ASN A C 1
ATOM 821 O O . ASN A 1 102 ? 100.486 32.558 19.524 1.00 18.25 136 ASN A O 1
ATOM 826 N N . TYR A 1 103 ? 100.678 30.833 20.910 1.00 16.74 137 TYR A N 1
ATOM 827 C CA . TYR A 1 103 ? 101.151 29.933 19.924 1.00 17.35 137 TYR A CA 1
ATOM 828 C C . TYR A 1 103 ? 100.319 28.617 19.951 1.00 19.30 137 TYR A C 1
ATOM 829 O O . TYR A 1 103 ? 99.918 28.138 21.046 1.00 21.23 137 TYR A O 1
ATOM 838 N N . LEU A 1 104 ? 100.027 28.036 18.782 1.00 18.20 138 LEU A N 1
ATOM 839 C CA . LEU A 1 104 ? 99.568 26.660 18.769 1.00 18.72 138 LEU A CA 1
ATOM 840 C C . LEU A 1 104 ? 99.962 26.054 17.457 1.00 18.82 138 LEU A C 1
ATOM 841 O O . LEU A 1 104 ? 100.096 26.774 16.448 1.00 20.23 138 LEU A O 1
ATOM 846 N N . ASP A 1 105 ? 100.168 24.754 17.484 1.00 17.27 139 ASP A N 1
ATOM 847 C CA . ASP A 1 105 ? 100.222 23.998 16.297 1.00 17.73 139 ASP A CA 1
ATOM 848 C C . ASP A 1 105 ? 98.772 23.717 15.861 1.00 18.35 139 ASP A C 1
ATOM 849 O O . ASP A 1 105 ? 98.066 22.885 16.472 1.00 17.57 139 ASP A O 1
ATOM 854 N N . ILE A 1 106 ? 98.306 24.420 14.818 1.00 16.73 140 ILE A N 1
ATOM 855 C CA . ILE A 1 106 ? 96.913 24.265 14.411 1.00 15.08 140 ILE A CA 1
ATOM 856 C C . ILE A 1 106 ? 96.608 22.783 14.053 1.00 15.93 140 ILE A C 1
ATOM 857 O O . ILE A 1 106 ? 95.530 22.296 14.250 1.00 16.28 140 ILE A O 1
ATOM 862 N N . GLY A 1 107 ? 97.585 22.046 13.555 1.00 16.94 141 GLY A N 1
ATOM 863 C CA . GLY A 1 107 ? 97.296 20.713 13.066 1.00 17.72 141 GLY A CA 1
ATOM 864 C C . GLY A 1 107 ? 97.187 19.708 14.237 1.00 19.29 141 GLY A C 1
ATOM 865 O O . GLY A 1 107 ? 96.746 18.598 14.038 1.00 19.85 141 GLY A O 1
ATOM 866 N N . ALA A 1 108 ? 97.586 20.099 15.449 1.00 18.94 142 ALA A N 1
ATOM 867 C CA . ALA A 1 108 ? 97.531 19.227 16.633 1.00 19.14 142 ALA A CA 1
ATOM 868 C C . ALA A 1 108 ? 96.394 19.694 17.525 1.00 19.01 142 ALA A C 1
ATOM 869 O O . ALA A 1 108 ? 95.627 18.868 18.057 1.00 20.47 142 ALA A O 1
ATOM 871 N N . ASP A 1 109 ? 96.268 21.004 17.696 1.00 18.41 143 ASP A N 1
ATOM 872 C CA . ASP A 1 109 ? 95.373 21.522 18.711 1.00 18.12 143 ASP A CA 1
ATOM 873 C C . ASP A 1 109 ? 94.357 22.498 18.194 1.00 18.76 143 ASP A C 1
ATOM 874 O O . ASP A 1 109 ? 93.662 23.120 19.013 1.00 17.16 143 ASP A O 1
ATOM 879 N N . GLY A 1 110 ? 94.285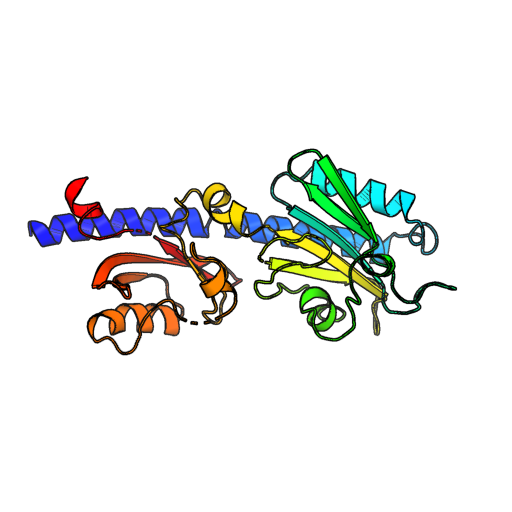 22.666 16.862 1.00 17.07 144 GLY A N 1
ATOM 880 C CA . GLY A 1 110 ? 93.424 23.715 16.363 1.00 16.47 144 GLY A CA 1
ATOM 881 C C . GLY A 1 110 ? 92.343 23.141 15.453 1.00 17.27 144 GLY A C 1
ATOM 882 O O . GLY A 1 110 ? 91.140 23.191 15.772 1.00 15.31 144 GLY A O 1
ATOM 883 N N . TYR A 1 111 ? 92.748 22.649 14.290 1.00 15.41 145 TYR A N 1
ATOM 884 C CA . TYR A 1 111 ? 91.762 22.078 13.402 1.00 16.95 145 TYR A CA 1
ATOM 885 C C . TYR A 1 111 ? 92.460 21.460 12.228 1.00 17.67 145 TYR A C 1
ATOM 886 O O . TYR A 1 111 ? 93.662 21.671 12.012 1.00 17.88 145 TYR A O 1
ATOM 895 N N . ASP A 1 112 ? 91.731 20.624 11.516 1.00 18.51 146 ASP A N 1
ATOM 896 C CA . ASP A 1 112 ? 92.304 19.963 10.351 1.00 18.66 146 ASP A CA 1
ATOM 897 C C . ASP A 1 112 ? 92.203 20.942 9.205 1.00 18.53 146 ASP A C 1
ATOM 898 O O . ASP A 1 112 ? 91.146 21.048 8.545 1.00 18.01 146 ASP A O 1
ATOM 903 N N . TYR A 1 113 ? 93.294 21.687 8.991 1.00 18.38 147 TYR A N 1
ATOM 904 C CA . TYR A 1 113 ? 93.273 22.799 8.048 1.00 17.74 147 TYR A CA 1
ATOM 905 C C . TYR A 1 113 ? 93.050 22.285 6.622 1.00 18.06 147 TYR A C 1
ATOM 906 O O . TYR A 1 113 ? 92.713 23.058 5.731 1.00 17.53 147 TYR A O 1
ATOM 915 N N . THR A 1 114 ? 93.232 20.974 6.405 1.00 18.42 148 THR A N 1
ATOM 916 C CA . THR A 1 114 ? 93.103 20.385 5.069 1.00 18.12 148 THR A CA 1
ATOM 917 C C . THR A 1 114 ? 91.732 19.787 4.738 1.00 19.39 148 THR A C 1
ATOM 918 O O . THR A 1 114 ? 91.584 19.264 3.674 1.00 21.01 148 THR A O 1
ATOM 922 N N . ASP A 1 115 ? 90.735 19.855 5.621 1.00 20.16 149 ASP A N 1
ATOM 923 C CA . ASP A 1 115 ? 89.481 19.093 5.444 1.00 21.09 149 ASP A CA 1
ATOM 924 C C . ASP A 1 115 ? 88.455 19.718 4.448 1.00 22.96 149 ASP A C 1
ATOM 925 O O . ASP A 1 115 ? 87.359 19.188 4.260 1.00 23.01 149 ASP A O 1
ATOM 930 N N . GLY A 1 116 ? 88.814 20.845 3.842 1.00 24.60 150 GLY A N 1
ATOM 931 C CA . GLY A 1 116 ? 87.942 21.517 2.901 1.00 25.33 150 GLY A CA 1
ATOM 932 C C . GLY A 1 116 ? 87.180 22.712 3.442 1.00 25.66 150 GLY A C 1
ATOM 933 O O . GLY A 1 116 ? 86.549 23.430 2.660 1.00 26.58 150 GLY A O 1
ATOM 934 N N . ASN A 1 117 ? 87.226 22.934 4.759 1.00 24.67 151 ASN A N 1
ATOM 935 C CA . ASN A 1 117 ? 86.471 24.009 5.330 1.00 24.50 151 ASN A CA 1
ATOM 936 C C . ASN A 1 117 ? 87.290 25.232 5.429 1.00 24.08 151 ASN A C 1
ATOM 937 O O . ASN A 1 117 ? 86.807 26.259 5.871 1.00 23.97 151 ASN A O 1
ATOM 942 N N . TRP A 1 118 ? 88.549 25.136 5.025 1.00 23.38 152 TRP A N 1
ATOM 943 C CA . TRP A 1 118 ? 89.472 26.216 5.265 1.00 21.82 152 TRP A CA 1
ATOM 944 C C . TRP A 1 118 ? 90.042 26.784 3.932 1.00 22.75 152 TRP A C 1
ATOM 945 O O . TRP A 1 118 ? 91.034 26.267 3.408 1.00 21.78 152 TRP A O 1
ATOM 956 N N . ASP A 1 119 ? 89.403 27.857 3.424 1.00 23.23 153 ASP A N 1
ATOM 957 C CA . ASP A 1 119 ? 89.838 28.577 2.207 1.00 24.90 153 ASP A CA 1
ATOM 958 C C . ASP A 1 119 ? 91.317 28.783 2.174 1.00 23.76 153 ASP A C 1
ATOM 959 O O . ASP A 1 119 ? 91.998 28.480 1.162 1.00 23.90 153 ASP A O 1
ATOM 964 N N . TRP A 1 120 ? 91.832 29.313 3.292 1.00 21.15 154 TRP A N 1
ATOM 965 C CA . TRP A 1 120 ? 93.239 29.699 3.328 1.00 19.30 154 TRP A CA 1
ATOM 966 C C . TRP A 1 120 ? 94.239 28.596 3.018 1.00 19.25 154 TRP A C 1
ATOM 967 O O . TRP A 1 120 ? 95.385 28.883 2.667 1.00 17.79 154 TRP A O 1
ATOM 978 N N . TRP A 1 121 ? 93.828 27.347 3.252 1.00 21.06 155 TRP A N 1
ATOM 979 C CA . TRP A 1 121 ? 94.624 26.178 2.894 1.00 21.80 155 TRP A CA 1
ATOM 980 C C . TRP A 1 121 ? 94.183 25.682 1.487 1.00 24.09 155 TRP A C 1
ATOM 981 O O . TRP A 1 121 ? 94.972 25.658 0.573 1.00 24.40 155 TRP A O 1
ATOM 992 N N . SER A 1 122 ? 92.910 25.343 1.331 1.00 26.34 156 SER A N 1
ATOM 993 C CA . SER A 1 122 ? 92.432 24.645 0.139 1.00 29.67 156 SER A CA 1
ATOM 994 C C . SER A 1 122 ? 92.719 25.444 -1.134 1.00 33.33 156 SER A C 1
ATOM 995 O O . SER A 1 122 ? 93.256 24.898 -2.114 1.00 34.27 156 SER A O 1
ATOM 998 N N . LYS A 1 123 ? 92.365 26.729 -1.145 1.00 36.10 157 LYS A N 1
ATOM 999 C CA . LYS A 1 123 ? 92.510 27.491 -2.390 1.00 39.59 157 LYS A CA 1
ATOM 1000 C C . LYS A 1 123 ? 93.985 27.590 -2.813 1.00 41.81 157 LYS A C 1
ATOM 1001 O O . LYS A 1 123 ? 94.335 27.447 -3.988 1.00 43.92 157 LYS A O 1
ATOM 1007 N N . ALA A 1 124 ? 94.841 27.705 -1.802 1.00 44.28 158 ALA A N 1
ATOM 1008 C CA . ALA A 1 124 ? 96.135 28.397 -1.843 1.00 45.04 158 ALA A CA 1
ATOM 1009 C C . ALA A 1 124 ? 97.378 27.454 -1.999 1.00 46.07 158 ALA A C 1
ATOM 1010 O O . ALA A 1 124 ? 98.492 27.909 -2.416 1.00 45.96 158 ALA A O 1
ATOM 1012 N N . ILE A 1 125 ? 97.206 26.168 -1.661 1.00 45.99 159 ILE A N 1
ATOM 1013 C CA . ILE A 1 125 ? 98.337 25.189 -1.744 1.00 46.56 159 ILE A CA 1
ATOM 1014 C C . ILE A 1 125 ? 98.963 25.079 -3.186 1.00 46.88 159 ILE A C 1
ATOM 1015 O O . ILE A 1 125 ? 100.143 24.680 -3.360 1.00 46.71 159 ILE A O 1
ATOM 1020 N N . ASN A 1 126 ? 98.212 25.441 -4.228 1.00 46.95 160 ASN A N 1
ATOM 1021 C CA . ASN A 1 126 ? 98.966 25.751 -5.454 1.00 47.20 160 ASN A CA 1
ATOM 1022 C C . ASN A 1 126 ? 98.566 26.942 -6.354 1.00 46.89 160 ASN A C 1
ATOM 1023 O O . ASN A 1 126 ? 98.624 26.838 -7.560 1.00 47.93 160 ASN A O 1
ATOM 1028 N N . GLN A 1 127 ? 98.211 28.085 -5.776 1.00 46.01 161 GLN A N 1
ATOM 1029 C CA . GLN A 1 127 ? 98.075 29.294 -6.605 1.00 44.11 161 GLN A CA 1
ATOM 1030 C C . GLN A 1 127 ? 99.454 29.831 -6.987 1.00 42.32 161 GLN A C 1
ATOM 1031 O O . GLN A 1 127 ? 99.669 30.332 -8.134 1.00 43.54 161 GLN A O 1
ATOM 1037 N N . VAL A 1 128 ? 100.341 29.773 -6.004 1.00 38.30 162 VAL A N 1
ATOM 1038 C CA . VAL A 1 128 ? 101.745 29.986 -6.153 1.00 35.46 162 VAL A CA 1
ATOM 1039 C C . VAL A 1 128 ? 101.927 31.451 -6.013 1.00 34.77 162 VAL A C 1
ATOM 1040 O O . VAL A 1 128 ? 102.835 31.939 -5.316 1.00 35.95 162 VAL A O 1
ATOM 1044 N N . GLY A 1 129 ? 101.055 32.172 -6.676 1.00 30.99 163 GLY A N 1
ATOM 1045 C CA . GLY A 1 129 ? 101.086 33.581 -6.623 1.00 28.76 163 GLY A CA 1
ATOM 1046 C C . GLY A 1 129 ? 100.643 34.100 -5.255 1.00 27.70 163 GLY A C 1
ATOM 1047 O O . GLY A 1 129 ? 101.047 35.209 -4.878 1.00 28.47 163 GLY A O 1
ATOM 1048 N N . GLY A 1 130 ? 99.888 33.314 -4.485 1.00 23.47 164 GLY A N 1
ATOM 1049 C CA . GLY A 1 130 ? 99.233 33.901 -3.324 1.00 20.50 164 GLY A CA 1
ATOM 1050 C C . GLY A 1 130 ? 97.754 34.209 -3.504 1.00 18.26 164 GLY A C 1
ATOM 1051 O O . GLY A 1 130 ? 97.276 34.447 -4.606 1.00 17.67 164 GLY A O 1
ATOM 1052 N N . TYR A 1 131 ? 97.015 34.210 -2.405 1.00 17.37 165 TYR A N 1
ATOM 1053 C CA . TYR A 1 131 ? 95.579 34.149 -2.445 1.00 15.33 165 TYR A CA 1
ATOM 1054 C C . TYR A 1 131 ? 94.983 34.824 -1.176 1.00 14.46 165 TYR A C 1
ATOM 1055 O O . TYR A 1 131 ? 95.399 34.455 -0.068 1.00 13.65 165 TYR A O 1
ATOM 1064 N N . TRP A 1 132 ? 93.996 35.742 -1.274 1.00 12.99 166 TRP A N 1
ATOM 1065 C CA . TRP A 1 132 ? 93.253 36.184 -0.092 1.00 14.13 166 TRP A CA 1
ATOM 1066 C C . TRP A 1 132 ? 92.068 35.286 0.188 1.00 15.29 166 TRP A C 1
ATOM 1067 O O . TRP A 1 132 ? 91.365 34.945 -0.732 1.00 17.63 166 TRP A O 1
ATOM 1078 N N . SER A 1 133 ? 91.800 34.907 1.433 1.00 15.22 167 SER A N 1
ATOM 1079 C CA . SER A 1 133 ? 90.556 34.148 1.711 1.00 16.03 167 SER A CA 1
ATOM 1080 C C . SER A 1 133 ? 89.357 35.126 1.858 1.00 17.63 167 SER A C 1
ATOM 1081 O O . SER A 1 133 ? 89.546 36.369 2.037 1.00 18.20 167 SER A O 1
ATOM 1084 N N . LYS A 1 134 ? 88.140 34.595 1.820 1.00 17.73 168 LYS A N 1
ATOM 1085 C CA . LYS A 1 134 ? 86.971 35.359 2.207 1.00 20.05 168 LYS A CA 1
ATOM 1086 C C . LYS A 1 134 ? 87.082 35.578 3.757 1.00 20.24 168 LYS A C 1
ATOM 1087 O O . LYS A 1 134 ? 87.931 34.931 4.451 1.00 20.11 168 LYS A O 1
ATOM 1093 N N . ALA A 1 135 ? 86.220 36.422 4.292 1.00 18.76 169 ALA A N 1
ATOM 1094 C CA . ALA A 1 135 ? 86.162 36.647 5.736 1.00 18.54 169 ALA A CA 1
ATOM 1095 C C . ALA A 1 135 ? 85.684 35.389 6.461 1.00 18.58 169 ALA A C 1
ATOM 1096 O O . ALA A 1 135 ? 84.710 34.751 6.045 1.00 17.76 169 ALA A O 1
ATOM 1098 N N . TYR A 1 136 ? 86.362 35.034 7.559 1.00 16.42 170 TYR A N 1
ATOM 1099 C CA . TYR A 1 136 ? 85.926 33.861 8.307 1.00 16.29 170 TYR A CA 1
ATOM 1100 C C . TYR A 1 136 ? 86.241 34.054 9.767 1.00 15.86 170 TYR A C 1
ATOM 1101 O O . TYR A 1 136 ? 87.005 34.971 10.154 1.00 16.72 170 TYR A O 1
ATOM 1110 N N . PHE A 1 137 ? 85.601 33.223 10.572 1.00 15.04 171 PHE A N 1
ATOM 1111 C CA . PHE A 1 137 ? 85.851 33.242 11.979 1.00 15.97 171 PHE A CA 1
ATOM 1112 C C . PHE A 1 137 ? 86.888 32.142 12.226 1.00 15.58 171 PHE A C 1
ATOM 1113 O O . PHE A 1 137 ? 86.633 30.983 11.910 1.00 14.78 171 PHE A O 1
ATOM 1121 N N . ASP A 1 138 ? 88.016 32.469 12.829 1.00 16.21 172 ASP A N 1
ATOM 1122 C CA . ASP A 1 138 ? 89.111 31.480 12.923 1.00 16.35 172 ASP A CA 1
ATOM 1123 C C . ASP A 1 138 ? 89.016 30.535 14.121 1.00 17.75 172 ASP A C 1
ATOM 1124 O O . ASP A 1 138 ? 89.950 30.429 14.885 1.00 18.47 172 ASP A O 1
ATOM 1129 N N . GLU A 1 139 ? 87.921 29.783 14.217 1.00 19.61 173 GLU A N 1
ATOM 1130 C CA . GLU A 1 139 ? 87.544 29.084 15.419 1.00 20.44 173 GLU A CA 1
ATOM 1131 C C . GLU A 1 139 ? 88.516 28.013 15.761 1.00 20.24 173 GLU A C 1
ATOM 1132 O O . GLU A 1 139 ? 88.771 27.105 14.946 1.00 20.12 173 GLU A O 1
ATOM 1138 N N . GLY A 1 140 ? 89.082 28.067 16.968 1.00 20.03 174 GLY A N 1
ATOM 1139 C CA . GLY A 1 140 ? 89.994 26.972 17.327 1.00 18.71 174 GLY A CA 1
ATOM 1140 C C . GLY A 1 140 ? 91.420 27.448 17.168 1.00 18.21 174 GLY A C 1
ATOM 1141 O O . GLY A 1 140 ? 92.360 26.791 17.587 1.00 18.73 174 GLY A O 1
ATOM 1142 N N . ALA A 1 141 ? 91.608 28.627 16.616 1.00 16.37 175 ALA A N 1
ATOM 1143 C CA . ALA A 1 141 ? 92.969 29.100 16.449 1.00 15.52 175 ALA A CA 1
ATOM 1144 C C . ALA A 1 141 ? 92.942 30.524 16.825 1.00 15.07 175 ALA A C 1
ATOM 1145 O O . ALA A 1 141 ? 92.972 30.831 17.996 1.00 17.18 175 ALA A O 1
ATOM 1147 N N . GLY A 1 142 ? 92.878 31.411 15.854 1.00 15.21 176 GLY A N 1
ATOM 1148 C CA . GLY A 1 142 ? 92.876 32.832 16.147 1.00 15.03 176 GLY A CA 1
ATOM 1149 C C . GLY A 1 142 ? 91.632 33.189 16.926 1.00 15.84 176 GLY A C 1
ATOM 1150 O O . GLY A 1 142 ? 91.677 34.091 17.727 1.00 14.98 176 GLY A O 1
ATOM 1151 N N . ASN A 1 143 ? 90.521 32.475 16.702 1.00 16.68 177 ASN A N 1
ATOM 1152 C CA . ASN A 1 143 ? 89.253 32.799 17.367 1.00 18.24 177 ASN A CA 1
ATOM 1153 C C . ASN A 1 143 ? 88.783 34.245 17.191 1.00 18.39 177 ASN A C 1
ATOM 1154 O O . ASN A 1 143 ? 88.229 34.827 18.108 1.00 18.52 177 ASN A O 1
ATOM 1159 N N . VAL A 1 144 ? 89.075 34.849 16.050 1.00 17.51 178 VAL A N 1
ATOM 1160 C CA . VAL A 1 144 ? 88.466 36.077 15.729 1.00 16.61 178 VAL A CA 1
ATOM 1161 C C . VAL A 1 144 ? 88.113 36.094 14.244 1.00 16.84 178 VAL A C 1
ATOM 1162 O O . VAL A 1 144 ? 88.532 35.224 13.502 1.00 16.46 178 VAL A O 1
ATOM 1166 N N . LEU A 1 145 ? 87.371 37.116 13.826 1.00 16.89 179 LEU A N 1
ATOM 1167 C CA . LEU A 1 145 ? 86.980 37.321 12.435 1.00 18.72 179 LEU A CA 1
ATOM 1168 C C . LEU A 1 145 ? 88.159 37.962 11.688 1.00 18.38 179 LEU A C 1
ATOM 1169 O O . LEU A 1 145 ? 88.711 38.979 12.139 1.00 18.28 179 LEU A O 1
ATOM 1182 N N . ILE A 1 147 ? 90.491 38.070 7.589 1.00 13.04 181 ILE A N 1
ATOM 1183 C CA . ILE A 1 147 ? 90.830 37.516 6.264 1.00 12.83 181 ILE A CA 1
ATOM 1184 C C . ILE A 1 147 ? 92.295 37.140 6.287 1.00 13.11 181 ILE A C 1
ATOM 1185 O O . ILE A 1 147 ? 93.090 37.718 7.047 1.00 13.39 181 ILE A O 1
ATOM 1190 N N . THR A 1 148 ? 92.663 36.175 5.471 1.00 12.79 182 THR A N 1
ATOM 1191 C CA . THR A 1 148 ? 94.031 35.756 5.443 1.00 12.07 182 THR A CA 1
ATOM 1192 C C . THR A 1 148 ? 94.653 35.697 4.025 1.00 13.06 182 THR A C 1
ATOM 1193 O O . THR A 1 148 ? 93.929 35.438 3.024 1.00 13.64 182 THR A O 1
ATOM 1197 N N . TYR A 1 149 ? 95.944 36.035 3.935 1.00 12.36 183 TYR A N 1
ATOM 1198 C CA . TYR A 1 149 ? 96.713 35.960 2.686 1.00 11.99 183 TYR A CA 1
ATOM 1199 C C . TYR A 1 149 ? 97.717 34.816 2.857 1.00 11.17 183 TYR A C 1
ATOM 1200 O O . TYR A 1 149 ? 98.475 34.754 3.863 1.00 10.26 183 TYR A O 1
ATOM 1209 N N . ALA A 1 150 ? 97.643 33.871 1.932 1.00 10.38 184 ALA A N 1
ATOM 1210 C CA . ALA A 1 150 ? 98.392 32.615 2.002 1.00 10.30 184 ALA A CA 1
ATOM 1211 C C . ALA A 1 150 ? 99.205 32.510 0.718 1.00 11.08 184 ALA A C 1
ATOM 1212 O O . ALA A 1 150 ? 98.678 32.767 -0.375 1.00 10.52 184 ALA A O 1
ATOM 1214 N N . VAL A 1 151 ? 100.444 32.049 0.866 1.00 11.83 185 VAL A N 1
ATOM 1215 C CA . VAL A 1 151 ? 101.306 31.798 -0.274 1.00 12.11 185 VAL A CA 1
ATOM 1216 C C . VAL A 1 151 ? 102.063 30.464 -0.176 1.00 13.69 185 VAL A C 1
ATOM 1217 O O . VAL A 1 151 ? 102.850 30.284 0.723 1.00 10.62 185 VAL A O 1
ATOM 1221 N N . PRO A 1 152 ? 101.869 29.557 -1.165 1.00 16.56 186 PRO A N 1
ATOM 1222 C CA . PRO A 1 152 ? 102.550 28.242 -1.316 1.00 18.30 186 PRO A CA 1
ATOM 1223 C C . PRO A 1 152 ? 104.043 28.401 -1.249 1.00 19.18 186 PRO A C 1
ATOM 1224 O O . PRO A 1 152 ? 104.530 29.414 -1.696 1.00 19.42 186 PRO A O 1
ATOM 1228 N N . PHE A 1 153 ? 104.773 27.405 -0.749 1.00 21.10 187 PHE A N 1
ATOM 1229 C CA . PHE A 1 153 ? 106.258 27.391 -0.866 1.00 23.80 187 PHE A CA 1
ATOM 1230 C C . PHE A 1 153 ? 106.778 26.006 -1.350 1.00 25.46 187 PHE A C 1
ATOM 1231 O O . PHE A 1 153 ? 106.086 25.024 -1.193 1.00 24.59 187 PHE A O 1
ATOM 1239 N N . GLY A 1 154 ? 107.993 25.957 -1.919 1.00 29.61 188 GLY A N 1
ATOM 1240 C CA . GLY A 1 154 ? 108.582 24.759 -2.570 1.00 33.94 188 GLY A CA 1
ATOM 1241 C C . GLY A 1 154 ? 108.986 25.084 -4.031 1.00 37.79 188 GLY A C 1
ATOM 1242 O O . GLY A 1 154 ? 109.419 26.201 -4.302 1.00 37.67 188 GLY A O 1
ATOM 1243 N N . VAL A 1 155 ? 108.815 24.128 -4.965 1.00 41.05 189 VAL A N 1
ATOM 1244 C CA . VAL A 1 155 ? 109.012 24.302 -6.430 1.00 43.67 189 VAL A CA 1
ATOM 1245 C C . VAL A 1 155 ? 108.143 23.288 -7.182 1.00 46.47 189 VAL A C 1
ATOM 1246 O O . VAL A 1 155 ? 107.820 22.223 -6.617 1.00 47.46 189 VAL A O 1
ATOM 1250 N N . GLN A 1 156 ? 107.815 23.559 -8.458 1.00 49.56 190 GLN A N 1
ATOM 1251 C CA . GLN A 1 156 ? 107.148 22.545 -9.377 1.00 52.07 190 GLN A CA 1
ATOM 1252 C C . GLN A 1 156 ? 107.481 21.063 -9.236 1.00 52.76 190 GLN A C 1
ATOM 1253 O O . GLN A 1 156 ? 108.603 20.708 -8.927 1.00 53.49 190 GLN A O 1
ATOM 1259 N N . PRO A 1 157 ? 106.514 20.199 -9.558 1.00 53.28 191 PRO A N 1
ATOM 1260 C CA . PRO A 1 157 ? 105.146 20.671 -9.719 1.00 53.61 191 PRO A CA 1
ATOM 1261 C C . PRO A 1 157 ? 104.337 20.759 -8.415 1.00 53.56 191 PRO A C 1
ATOM 1262 O O . PRO A 1 157 ? 103.231 21.303 -8.433 1.00 53.63 191 PRO A O 1
ATOM 1266 N N . ASP A 1 158 ? 104.862 20.249 -7.297 1.00 53.24 192 ASP A N 1
ATOM 1267 C CA . ASP A 1 158 ? 104.096 20.309 -6.022 1.00 52.51 192 ASP A CA 1
ATOM 1268 C C . ASP A 1 158 ? 104.909 21.005 -4.913 1.00 51.08 192 ASP A C 1
ATOM 1269 O O . ASP A 1 158 ? 106.003 20.551 -4.520 1.00 49.84 192 ASP A O 1
ATOM 1274 N N . TYR A 1 159 ? 104.354 22.133 -4.447 1.00 49.14 193 TYR A N 1
ATOM 1275 C CA . TYR A 1 159 ? 104.815 22.823 -3.232 1.00 46.62 193 TYR A CA 1
ATOM 1276 C C . TYR A 1 159 ? 104.499 21.980 -1.951 1.00 44.22 193 TYR A C 1
ATOM 1277 O O . TYR A 1 159 ? 103.615 21.113 -1.970 1.00 44.04 193 TYR A O 1
ATOM 1286 N N . PHE A 1 160 ? 105.206 22.230 -0.843 1.00 40.88 194 PHE A N 1
ATOM 1287 C CA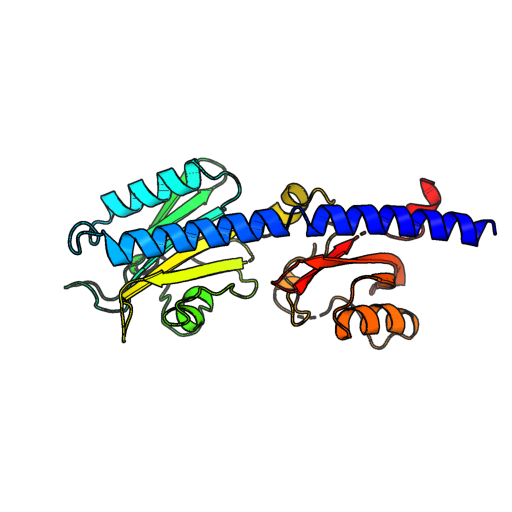 . PHE A 1 160 ? 104.935 21.459 0.367 1.00 35.96 194 PHE A CA 1
ATOM 1288 C C . PHE A 1 160 ? 104.185 22.169 1.511 1.00 32.75 194 PHE A C 1
ATOM 1289 O O . PHE A 1 160 ? 103.958 21.580 2.549 1.00 32.15 194 PHE A O 1
ATOM 1297 N N . GLY A 1 161 ? 103.758 23.420 1.296 1.00 29.76 195 GLY A N 1
ATOM 1298 C CA . GLY A 1 161 ? 102.880 24.125 2.220 1.00 25.48 195 GLY A CA 1
ATOM 1299 C C . GLY A 1 161 ? 102.511 25.555 1.879 1.00 23.59 195 GLY A C 1
ATOM 1300 O O . GLY A 1 161 ? 102.794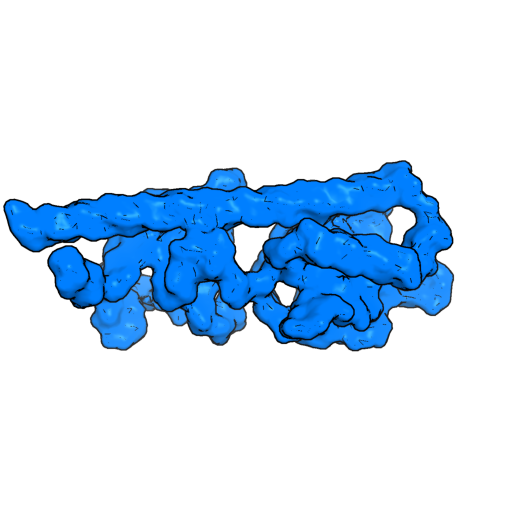 26.040 0.799 1.00 23.05 195 GLY A O 1
ATOM 1301 N N . VAL A 1 162 ? 101.916 26.270 2.828 1.00 21.38 196 VAL A N 1
ATOM 1302 C CA . VAL A 1 162 ? 101.741 27.738 2.697 1.00 18.18 196 VAL A CA 1
ATOM 1303 C C . VAL A 1 162 ? 102.197 28.478 3.974 1.00 17.58 196 VAL A C 1
ATOM 1304 O O . VAL A 1 162 ? 102.183 27.910 5.081 1.00 18.29 196 VAL A O 1
ATOM 1308 N N . THR A 1 163 ? 102.605 29.734 3.855 1.00 15.06 197 THR A N 1
ATOM 1309 C CA . THR A 1 163 ? 102.721 30.618 4.998 1.00 12.87 197 THR A CA 1
ATOM 1310 C C . THR A 1 163 ? 101.604 31.670 4.835 1.00 12.70 197 THR A C 1
ATOM 1311 O O . THR A 1 163 ? 101.103 31.873 3.723 1.00 13.22 197 THR A O 1
ATOM 1315 N N . THR A 1 164 ? 101.196 32.311 5.921 1.00 11.22 198 THR A N 1
ATOM 1316 C CA . THR A 1 164 ? 99.978 33.108 5.885 1.00 11.91 198 THR A CA 1
ATOM 1317 C C . THR A 1 164 ? 100.214 34.356 6.643 1.00 12.34 198 THR A C 1
ATOM 1318 O O . THR A 1 164 ? 101.146 34.424 7.442 1.00 13.02 198 THR A O 1
ATOM 1322 N N . VAL A 1 165 ? 99.377 35.351 6.426 1.00 12.21 199 VAL A N 1
ATOM 1323 C CA . VAL A 1 165 ? 99.306 36.487 7.359 1.00 13.11 199 VAL A CA 1
ATOM 1324 C C . VAL A 1 165 ? 97.785 36.665 7.562 1.00 13.85 199 VAL A C 1
ATOM 1325 O O . VAL A 1 165 ? 96.995 36.567 6.588 1.00 14.57 199 VAL A O 1
ATOM 1329 N N . ASP A 1 166 ? 97.361 36.831 8.824 1.00 14.05 200 ASP A N 1
ATOM 1330 C CA . ASP A 1 166 ? 95.967 37.134 9.183 1.00 13.20 200 ASP A CA 1
ATOM 1331 C C . ASP A 1 166 ? 95.839 38.612 9.527 1.00 14.08 200 ASP A C 1
ATOM 1332 O O . ASP A 1 166 ? 96.691 39.188 10.243 1.00 12.62 200 ASP A O 1
ATOM 1337 N N . LEU A 1 167 ? 94.744 39.209 9.055 1.00 14.52 201 LEU A N 1
ATOM 1338 C CA . LEU A 1 167 ? 94.403 40.561 9.431 1.00 15.26 201 LEU A CA 1
ATOM 1339 C C . LEU A 1 167 ? 93.068 40.516 10.183 1.00 15.01 201 LEU A C 1
ATOM 1340 O O . LEU A 1 167 ? 92.072 40.062 9.635 1.00 14.83 201 LEU A O 1
ATOM 1345 N N . ALA A 1 168 ? 93.045 40.991 11.432 1.00 14.72 202 ALA A N 1
ATOM 1346 C CA . ALA A 1 168 ? 91.823 40.916 12.246 1.00 14.99 202 ALA A CA 1
ATOM 1347 C C . ALA A 1 168 ? 90.816 41.949 11.724 1.00 16.06 202 ALA A C 1
ATOM 1348 O O . ALA A 1 168 ? 91.174 43.140 11.578 1.00 15.55 202 ALA A O 1
ATOM 1350 N N . LEU A 1 169 ? 89.574 41.556 11.440 1.00 16.68 203 LEU A N 1
ATOM 1351 C CA . LEU A 1 169 ? 88.666 42.563 10.895 1.00 18.02 203 LEU A CA 1
ATOM 1352 C C . LEU A 1 169 ? 88.360 43.659 11.855 1.00 18.98 203 LEU A C 1
ATOM 1353 O O . LEU A 1 169 ? 88.138 44.794 11.411 1.00 18.97 203 LEU A O 1
ATOM 1358 N N . ASP A 1 170 ? 88.257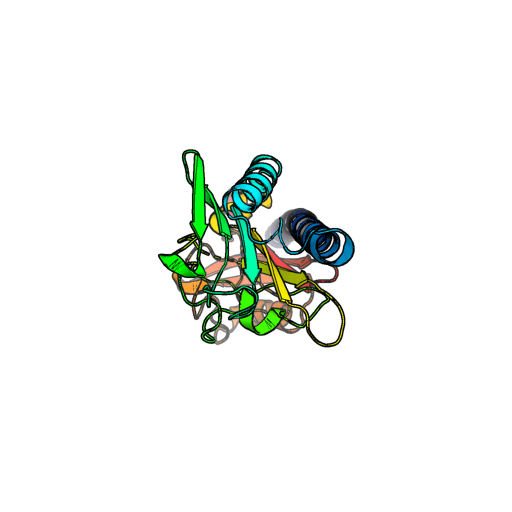 43.352 13.149 1.00 19.44 204 ASP A N 1
ATOM 1359 C CA . ASP A 1 170 ? 87.962 44.435 14.128 1.00 22.00 204 ASP A CA 1
ATOM 1360 C C . ASP A 1 170 ? 88.922 45.614 14.027 1.00 20.44 204 ASP A C 1
ATOM 1361 O O . ASP A 1 170 ? 88.592 46.738 14.416 1.00 20.24 204 ASP A O 1
ATOM 1366 N N . ARG A 1 171 ? 90.106 45.382 13.493 1.00 19.04 205 ARG A N 1
ATOM 1367 C CA . ARG A 1 171 ? 91.068 46.492 13.404 1.00 18.97 205 ARG A CA 1
ATOM 1368 C C . ARG A 1 171 ? 90.977 47.379 12.172 1.00 17.63 205 ARG A C 1
ATOM 1369 O O . ARG A 1 171 ? 91.594 48.445 12.136 1.00 18.52 205 ARG A O 1
ATOM 1377 N N . LEU A 1 172 ? 90.301 46.917 11.119 1.00 17.14 206 LEU A N 1
ATOM 1378 C CA . LEU A 1 172 ? 90.310 47.668 9.860 1.00 16.16 206 LEU A CA 1
ATOM 1379 C C . LEU A 1 172 ? 89.884 49.108 10.007 1.00 16.13 206 LEU A C 1
ATOM 1380 O O . LEU A 1 172 ? 90.490 49.966 9.385 1.00 18.32 206 LEU A O 1
ATOM 1385 N N . PRO A 1 173 ? 88.829 49.412 10.784 1.00 17.14 207 PRO A N 1
ATOM 1386 C CA . PRO A 1 173 ? 88.383 50.825 10.892 1.00 17.64 207 PRO A CA 1
ATOM 1387 C C . PRO A 1 173 ? 89.440 51.779 11.393 1.00 19.85 207 PRO A C 1
ATOM 1388 O O . PRO A 1 173 ? 89.663 52.863 10.836 1.00 19.55 207 PRO A O 1
ATOM 1392 N N . GLU A 1 174 ? 90.108 51.395 12.479 1.00 22.01 208 GLU A N 1
ATOM 1393 C CA . GLU A 1 174 ? 91.242 52.166 12.912 1.00 22.16 208 GLU A CA 1
ATOM 1394 C C . GLU A 1 174 ? 92.398 52.196 11.885 1.00 22.27 208 GLU A C 1
ATOM 1395 O O . GLU A 1 174 ? 93.032 53.244 11.680 1.00 21.63 208 GLU A O 1
ATOM 1401 N N . GLN A 1 175 ? 92.724 51.055 11.257 1.00 21.41 209 GLN A N 1
ATOM 1402 C CA . GLN A 1 175 ? 93.830 51.076 10.338 1.00 20.43 209 GLN A CA 1
ATOM 1403 C C . GLN A 1 175 ? 93.479 51.967 9.129 1.00 21.31 209 GLN A C 1
ATOM 1404 O O . GLN A 1 175 ? 94.367 52.579 8.519 1.00 21.22 209 GLN A O 1
ATOM 1410 N N . LEU A 1 176 ? 92.179 52.046 8.804 1.00 21.25 210 LEU A N 1
ATOM 1411 C CA . LEU A 1 176 ? 91.645 52.827 7.671 1.00 21.78 210 LEU A CA 1
ATOM 1412 C C . LEU A 1 176 ? 91.258 54.255 8.056 1.00 22.57 210 LEU A C 1
ATOM 1413 O O . LEU A 1 176 ? 91.195 55.118 7.175 1.00 22.95 210 LEU A O 1
ATOM 1418 N N . GLY A 1 177 ? 91.028 54.503 9.348 1.00 22.43 211 GLY A N 1
ATOM 1419 C CA . GLY A 1 177 ? 90.843 55.867 9.847 1.00 22.99 211 GLY A CA 1
ATOM 1420 C C . GLY A 1 177 ? 89.392 56.316 9.672 1.00 23.95 211 GLY A C 1
ATOM 1421 O O . GLY A 1 177 ? 89.158 57.438 9.312 1.00 24.05 211 GLY A O 1
ATOM 1422 N N . ILE A 1 178 ? 88.445 55.403 9.898 1.00 23.70 212 ILE A N 1
ATOM 1423 C CA . ILE A 1 178 ? 87.036 55.559 9.673 1.00 22.98 212 ILE A CA 1
ATOM 1424 C C . ILE A 1 178 ? 86.340 54.868 10.866 1.00 24.09 212 ILE A C 1
ATOM 1425 O O . ILE A 1 178 ? 86.733 53.738 11.318 1.00 24.45 212 ILE A O 1
ATOM 1430 N N . ALA A 1 179 ? 85.290 55.510 11.378 1.00 23.40 213 ALA A N 1
ATOM 1431 C CA . ALA A 1 179 ? 84.571 54.968 12.508 1.00 22.72 213 ALA A CA 1
ATOM 1432 C C . ALA A 1 179 ? 83.938 53.654 12.064 1.00 22.74 213 ALA A C 1
ATOM 1433 O O . ALA A 1 179 ? 83.445 53.564 10.981 1.00 22.53 213 ALA A O 1
ATOM 1435 N N . PRO A 1 180 ? 83.958 52.611 12.919 1.00 22.89 214 PRO A N 1
ATOM 1436 C CA . PRO A 1 180 ? 83.390 51.346 12.465 1.00 22.63 214 PRO A CA 1
ATOM 1437 C C . PRO A 1 180 ? 81.993 51.463 11.826 1.00 23.49 214 PRO A C 1
ATOM 1438 O O . PRO A 1 180 ? 81.729 50.789 10.831 1.00 23.63 214 PRO A O 1
ATOM 1442 N N . SER A 1 181 ? 81.083 52.248 12.408 1.00 23.34 215 SER A N 1
ATOM 1443 C CA . SER A 1 181 ? 79.705 52.282 11.881 1.00 23.51 215 SER A CA 1
ATOM 1444 C C . SER A 1 181 ? 79.616 52.955 10.494 1.00 23.28 215 SER A C 1
ATOM 1445 O O . SER A 1 181 ? 78.608 52.841 9.814 1.00 22.39 215 SER A O 1
ATOM 1448 N N . ARG A 1 182 ? 80.658 53.668 10.084 1.00 23.07 216 ARG A N 1
ATOM 1449 C CA . ARG A 1 182 ? 80.638 54.248 8.763 1.00 22.91 216 ARG A CA 1
ATOM 1450 C C . ARG A 1 182 ? 81.376 53.452 7.625 1.00 22.44 216 ARG A C 1
ATOM 1451 O O . ARG A 1 182 ? 81.537 54.005 6.537 1.00 20.99 216 ARG A O 1
ATOM 1459 N N . LEU A 1 183 ? 81.802 52.201 7.862 1.00 19.62 217 LEU A N 1
ATOM 1460 C CA . LEU A 1 183 ? 82.738 51.572 6.942 1.00 19.06 217 LEU A CA 1
ATOM 1461 C C . LEU A 1 183 ? 82.142 50.310 6.420 1.00 18.94 217 LEU A C 1
ATOM 1462 O O . LEU A 1 183 ? 81.654 49.479 7.228 1.00 17.69 217 LEU A O 1
ATOM 1467 N N . VAL A 1 184 ? 82.165 50.144 5.092 1.00 16.57 218 VAL A N 1
ATOM 1468 C CA . VAL A 1 184 ? 81.989 48.821 4.547 1.00 16.99 218 VAL A CA 1
ATOM 1469 C C . VAL A 1 184 ? 83.177 48.558 3.605 1.00 16.83 218 VAL A C 1
ATOM 1470 O O . VAL A 1 184 ? 83.661 49.468 2.936 1.00 16.86 218 VAL A O 1
ATOM 1474 N N . VAL A 1 185 ? 83.670 47.330 3.589 1.00 16.79 219 VAL A N 1
ATOM 1475 C CA . VAL A 1 185 ? 84.687 46.916 2.628 1.00 17.38 219 VAL A CA 1
ATOM 1476 C C . VAL A 1 185 ? 84.124 45.720 1.879 1.00 17.44 219 VAL A C 1
ATOM 1477 O O . VAL A 1 185 ? 83.559 44.796 2.482 1.00 19.75 219 VAL A O 1
ATOM 1481 N N . LEU A 1 186 ? 84.240 45.747 0.575 1.00 17.40 220 LEU A N 1
ATOM 1482 C CA . LEU A 1 186 ? 83.715 44.678 -0.262 1.00 17.55 220 LEU A CA 1
ATOM 1483 C C . LEU A 1 186 ? 84.912 44.154 -1.047 1.00 17.50 220 LEU A C 1
ATOM 1484 O O . LEU A 1 186 ? 85.778 44.926 -1.382 1.00 17.08 220 LEU A O 1
ATOM 1489 N N . ASP A 1 187 ? 84.988 42.858 -1.307 1.00 18.99 221 ASP A N 1
ATOM 1490 C CA . ASP A 1 187 ? 85.982 42.355 -2.202 1.00 21.64 221 ASP A CA 1
ATOM 1491 C C . ASP A 1 187 ? 85.610 42.713 -3.683 1.00 23.27 221 ASP A C 1
ATOM 1492 O O . ASP A 1 187 ? 84.693 43.460 -3.936 1.00 22.56 221 ASP A O 1
ATOM 1497 N N . ASP A 1 188 ? 86.347 42.177 -4.640 1.00 25.60 222 ASP A N 1
ATOM 1498 C CA . ASP A 1 188 ? 86.168 42.532 -6.049 1.00 28.07 222 ASP A CA 1
ATOM 1499 C C . ASP A 1 188 ? 84.877 41.920 -6.585 1.00 29.41 222 ASP A C 1
ATOM 1500 O O . ASP A 1 188 ? 84.368 42.364 -7.617 1.00 29.45 222 ASP A O 1
ATOM 1505 N N . GLN A 1 189 ? 84.317 40.941 -5.879 1.00 29.56 223 GLN A N 1
ATOM 1506 C CA . GLN A 1 189 ? 83.091 40.355 -6.364 1.00 30.57 223 GLN A CA 1
ATOM 1507 C C . GLN A 1 189 ? 81.949 41.009 -5.647 1.00 29.79 223 GLN A C 1
ATOM 1508 O O . GLN A 1 189 ? 80.809 40.614 -5.812 1.00 29.48 223 GLN A O 1
ATOM 1514 N N . GLY A 1 190 ? 82.233 41.980 -4.796 1.00 28.80 224 GLY A N 1
ATOM 1515 C CA . GLY A 1 190 ? 81.123 42.605 -4.095 1.00 28.11 224 GLY A CA 1
ATOM 1516 C C . GLY A 1 190 ? 80.720 41.876 -2.834 1.00 28.66 224 GLY A C 1
ATOM 1517 O O . GLY A 1 190 ? 79.726 42.205 -2.245 1.00 29.25 224 GLY A O 1
ATOM 1518 N N . ARG A 1 191 ? 81.482 40.893 -2.374 1.00 29.06 225 ARG A N 1
ATOM 1519 C CA . ARG A 1 191 ? 81.099 40.261 -1.144 1.00 29.06 225 ARG A CA 1
ATOM 1520 C C . ARG A 1 191 ? 81.683 40.974 0.088 1.00 26.91 225 ARG A C 1
ATOM 1521 O O . ARG A 1 191 ? 82.736 41.580 0.022 1.00 24.80 225 ARG A O 1
ATOM 1529 N N . LEU A 1 192 ? 80.977 40.895 1.215 1.00 25.77 226 LEU A N 1
ATOM 1530 C CA . LEU A 1 192 ? 81.342 41.664 2.410 1.00 25.55 226 LEU A CA 1
ATOM 1531 C C . LEU A 1 192 ? 82.675 41.219 2.986 1.00 24.72 226 LEU A C 1
ATOM 1532 O O . LEU A 1 192 ? 82.870 40.059 3.304 1.00 24.77 226 LEU A O 1
ATOM 1537 N N . ILE A 1 193 ? 83.608 42.145 3.116 1.00 24.73 227 ILE A N 1
ATOM 1538 C CA . ILE A 1 193 ? 84.823 41.891 3.879 1.00 23.34 227 ILE A CA 1
ATOM 1539 C C . ILE A 1 193 ? 84.600 42.480 5.260 1.00 22.46 227 ILE A C 1
ATOM 1540 O O . ILE A 1 193 ? 84.862 41.843 6.240 1.00 23.84 227 ILE A O 1
ATOM 1545 N N . PHE A 1 194 ? 84.164 43.723 5.332 1.00 20.90 228 PHE A N 1
ATOM 1546 C CA . PHE A 1 194 ? 83.954 44.408 6.610 1.00 20.44 228 PHE A CA 1
ATOM 1547 C C . PHE A 1 194 ? 82.566 45.055 6.668 1.00 21.39 228 PHE A C 1
ATOM 1548 O O . PHE A 1 194 ? 82.177 45.724 5.720 1.00 20.64 228 PHE A O 1
ATOM 1556 N N . HIS A 1 195 ? 81.849 44.830 7.777 1.00 23.74 229 HIS A N 1
ATOM 1557 C CA . HIS A 1 195 ? 80.607 45.516 8.176 1.00 26.32 229 HIS A CA 1
ATOM 1558 C C . HIS A 1 195 ? 80.624 45.563 9.718 1.00 28.86 229 HIS A C 1
ATOM 1559 O O . HIS A 1 195 ? 81.067 44.592 10.391 1.00 29.42 229 HIS A O 1
ATOM 1566 N N . SER A 1 196 ? 80.145 46.662 10.290 1.00 31.16 230 SER A N 1
ATOM 1567 C CA . SER A 1 196 ? 79.913 46.763 11.747 1.00 34.91 230 SER A CA 1
ATOM 1568 C C . SER A 1 196 ? 79.269 45.518 12.347 1.00 35.15 230 SER A C 1
ATOM 1569 O O . SER A 1 196 ? 79.717 45.018 13.366 1.00 35.50 230 SER A O 1
ATOM 1572 N N . ASP A 1 197 ? 78.174 45.070 11.743 1.00 36.14 231 ASP A N 1
ATOM 1573 C CA . ASP A 1 197 ? 77.501 43.866 12.190 1.00 37.66 231 ASP A CA 1
ATOM 1574 C C . ASP A 1 197 ? 78.195 42.591 11.697 1.00 38.23 231 ASP A C 1
ATOM 1575 O O . ASP A 1 197 ? 78.223 42.300 10.488 1.00 37.50 231 ASP A O 1
ATOM 1580 N N . LYS A 1 198 ? 78.722 41.820 12.650 1.00 39.20 232 LYS A N 1
ATOM 1581 C CA . LYS A 1 198 ? 79.467 40.589 12.383 1.00 40.37 232 LYS A CA 1
ATOM 1582 C C . LYS A 1 198 ? 78.649 39.432 11.803 1.00 41.33 232 LYS A C 1
ATOM 1583 O O . LYS A 1 198 ? 79.176 38.630 11.009 1.00 40.74 232 LYS A O 1
ATOM 1589 N N . GLU A 1 199 ? 77.371 39.315 12.162 1.00 42.52 233 GLU A N 1
ATOM 1590 C CA . GLU A 1 199 ? 76.567 38.290 11.466 1.00 44.00 233 GLU A CA 1
ATOM 1591 C C . GLU A 1 199 ? 76.266 38.672 10.010 1.00 43.42 233 GLU A C 1
ATOM 1592 O O . GLU A 1 199 ? 76.013 37.793 9.190 1.00 44.84 233 GLU A O 1
ATOM 1598 N N . LYS A 1 200 ? 76.330 39.953 9.659 1.00 41.46 234 LYS A N 1
ATOM 1599 C CA . LYS A 1 200 ? 76.294 40.266 8.238 1.00 40.09 234 LYS A CA 1
ATOM 1600 C C . LYS A 1 200 ? 77.558 39.749 7.477 1.00 38.89 234 LYS A C 1
ATOM 1601 O O . LYS A 1 200 ? 77.445 39.123 6.428 1.00 37.99 234 LYS A O 1
ATOM 1607 N N . VAL A 1 201 ? 78.752 39.996 8.002 1.00 37.58 235 VAL A N 1
ATOM 1608 C CA . VAL A 1 201 ? 79.958 39.510 7.346 1.00 36.85 235 VAL A CA 1
ATOM 1609 C C . VAL A 1 201 ? 79.910 38.014 7.092 1.00 37.24 235 VAL A C 1
ATOM 1610 O O . VAL A 1 201 ? 80.401 37.513 6.102 1.00 35.75 235 VAL A O 1
ATOM 1614 N N . LEU A 1 202 ? 79.333 37.282 8.015 1.00 38.48 236 LEU A N 1
ATOM 1615 C CA . LEU A 1 202 ? 79.324 35.861 7.877 1.00 41.01 236 LEU A CA 1
ATOM 1616 C C . LEU A 1 202 ? 78.014 35.345 7.267 1.00 43.05 236 LEU A C 1
ATOM 1617 O O . LEU A 1 202 ? 77.648 34.196 7.507 1.00 44.30 236 LEU A O 1
ATOM 1622 N N . ALA A 1 203 ? 77.312 36.185 6.497 1.00 44.49 237 ALA A N 1
ATOM 1623 C CA . ALA A 1 203 ? 76.143 35.766 5.688 1.00 45.04 237 ALA A CA 1
ATOM 1624 C C . ALA A 1 203 ? 74.821 35.720 6.476 1.00 45.64 237 ALA A C 1
ATOM 1625 O O . ALA A 1 203 ? 74.781 35.307 7.652 1.00 45.93 237 ALA A O 1
ATOM 1627 N N . GLY A 1 208 ? 71.934 41.051 2.418 1.00 43.68 242 GLY A N 1
ATOM 1628 C CA . GLY A 1 208 ? 71.952 40.962 3.861 1.00 42.77 242 GLY A CA 1
ATOM 1629 C C . GLY A 1 208 ? 72.134 42.340 4.429 1.00 42.35 242 GLY A C 1
ATOM 1630 O O . GLY A 1 208 ? 71.665 42.650 5.534 1.00 43.69 242 GLY A O 1
ATOM 1631 N N . TRP A 1 209 ? 72.819 43.207 3.719 1.00 40.35 243 TRP A N 1
ATOM 1632 C CA . TRP A 1 209 ? 73.094 44.472 4.375 1.00 39.06 243 TRP A CA 1
ATOM 1633 C C . TRP A 1 209 ? 72.463 45.614 3.631 1.00 39.97 243 TRP A C 1
ATOM 1634 O O . TRP A 1 209 ? 72.266 46.704 4.159 1.00 39.93 243 TRP A O 1
ATOM 1645 N N . LEU A 1 210 ? 72.147 45.358 2.388 1.00 40.93 244 LEU A N 1
ATOM 1646 C CA . LEU A 1 210 ? 71.481 46.371 1.595 1.00 43.03 244 LEU A CA 1
ATOM 1647 C C . LEU A 1 210 ? 70.289 45.728 0.929 1.00 43.47 244 LEU A C 1
ATOM 1648 O O . LEU A 1 210 ? 70.417 44.721 0.243 1.00 43.30 244 LEU A O 1
ATOM 1653 N N . ASP A 1 211 ? 69.128 46.310 1.133 1.00 44.77 245 ASP A N 1
ATOM 1654 C CA . ASP A 1 211 ? 67.959 45.844 0.436 1.00 46.18 245 ASP A CA 1
ATOM 1655 C C . ASP A 1 211 ? 67.930 46.412 -1.007 1.00 47.07 245 ASP A C 1
ATOM 1656 O O . ASP A 1 211 ? 67.694 47.610 -1.225 1.00 46.98 245 ASP A O 1
ATOM 1661 N N . LYS A 1 212 ? 68.213 45.565 -1.994 1.00 48.19 246 LYS A N 1
ATOM 1662 C CA . LYS A 1 212 ? 68.238 46.036 -3.380 1.00 48.99 246 LYS A CA 1
ATOM 1663 C C . LYS A 1 212 ? 66.852 46.067 -4.020 1.00 49.38 246 LYS A C 1
ATOM 1664 O O . LYS A 1 212 ? 66.676 46.600 -5.108 1.00 49.48 246 LYS A O 1
ATOM 1670 N N . GLN A 1 213 ? 65.877 45.484 -3.339 1.00 49.74 247 GLN A N 1
ATOM 1671 C CA . GLN A 1 213 ? 64.516 45.512 -3.822 1.00 49.74 247 GLN A CA 1
ATOM 1672 C C . GLN A 1 213 ? 63.876 46.877 -3.528 1.00 49.19 247 GLN A C 1
ATOM 1673 O O . GLN A 1 213 ? 62.686 47.072 -3.806 1.00 49.76 247 GLN A O 1
ATOM 1679 N N . ASN A 1 214 ? 64.655 47.819 -2.985 1.00 47.08 248 ASN A N 1
ATOM 1680 C CA . ASN A 1 214 ? 64.107 49.133 -2.608 1.00 45.45 248 ASN A CA 1
ATOM 1681 C C . ASN A 1 214 ? 64.453 50.209 -3.632 1.00 44.08 248 ASN A C 1
ATOM 1682 O O . ASN A 1 214 ? 65.624 50.424 -3.938 1.00 43.54 248 ASN A O 1
ATOM 1687 N N . ILE A 1 215 ? 63.423 50.852 -4.181 1.00 42.79 249 ILE A N 1
ATOM 1688 C CA . ILE A 1 215 ? 63.602 51.815 -5.302 1.00 41.86 249 ILE A CA 1
ATOM 1689 C C . ILE A 1 215 ? 64.728 52.807 -5.052 1.00 40.16 249 ILE A C 1
ATOM 1690 O O . ILE A 1 215 ? 65.477 53.132 -5.944 1.00 39.41 249 ILE A O 1
ATOM 1695 N N . LYS A 1 216 ? 64.828 53.278 -3.818 1.00 39.69 250 LYS A N 1
ATOM 1696 C CA . LYS A 1 216 ? 65.864 54.206 -3.419 1.00 38.86 250 LYS A CA 1
ATOM 1697 C C . LYS A 1 216 ? 67.275 53.676 -3.532 1.00 38.61 250 LYS A C 1
ATOM 1698 O O . LYS A 1 216 ? 68.202 54.464 -3.688 1.00 38.96 250 LYS A O 1
ATOM 1704 N N . ASN A 1 217 ? 67.464 52.356 -3.531 1.00 37.73 251 ASN A N 1
ATOM 1705 C CA . ASN A 1 217 ? 68.837 51.823 -3.527 1.00 37.34 251 ASN A CA 1
ATOM 1706 C C . ASN A 1 217 ? 69.408 51.501 -4.864 1.00 36.78 251 ASN A C 1
ATOM 1707 O O . ASN A 1 217 ? 70.555 51.084 -4.972 1.00 36.28 251 ASN A O 1
ATOM 1712 N N . ILE A 1 218 ? 68.612 51.708 -5.899 1.00 37.55 252 ILE A N 1
ATOM 1713 C CA . ILE A 1 218 ? 69.011 51.281 -7.227 1.00 36.92 252 ILE A CA 1
ATOM 1714 C C . ILE A 1 218 ? 70.338 51.863 -7.642 1.00 36.51 252 ILE A C 1
ATOM 1715 O O . ILE A 1 218 ? 71.211 51.117 -8.087 1.00 37.12 252 ILE A O 1
ATOM 1720 N N . ALA A 1 219 ? 70.503 53.189 -7.530 1.00 35.75 253 ALA A N 1
ATOM 1721 C CA . ALA A 1 219 ? 71.749 53.807 -7.995 1.00 34.37 253 ALA A CA 1
ATOM 1722 C C . ALA A 1 219 ? 72.942 53.327 -7.158 1.00 34.37 253 ALA A C 1
ATOM 1723 O O . ALA A 1 219 ? 74.046 53.136 -7.678 1.00 34.52 253 ALA A O 1
ATOM 1725 N N . PHE A 1 220 ? 72.735 53.139 -5.855 1.00 33.40 254 PHE A N 1
ATOM 1726 C CA . PHE A 1 220 ? 73.810 52.608 -5.022 1.00 32.39 254 PHE A CA 1
ATOM 1727 C C . PHE A 1 220 ? 74.123 51.177 -5.506 1.00 31.91 254 PHE A C 1
ATOM 1728 O O . PHE A 1 220 ? 75.277 50.829 -5.752 1.00 32.28 254 PHE A O 1
ATOM 1736 N N . ALA A 1 221 ? 73.100 50.361 -5.703 1.00 31.47 255 ALA A N 1
ATOM 1737 C CA . ALA A 1 221 ? 73.353 48.972 -6.160 1.00 32.35 255 ALA A CA 1
ATOM 1738 C C . ALA A 1 221 ? 74.040 48.868 -7.547 1.00 32.36 255 ALA A C 1
ATOM 1739 O O . ALA A 1 221 ? 74.879 47.978 -7.755 1.00 32.64 255 ALA A O 1
ATOM 1741 N N . THR A 1 222 ? 73.763 49.804 -8.461 1.00 32.56 256 THR A N 1
ATOM 1742 C CA . THR A 1 222 ? 74.420 49.780 -9.795 1.00 33.34 256 THR A CA 1
ATOM 1743 C C . THR A 1 222 ? 75.882 50.132 -9.682 1.00 33.98 256 THR A C 1
ATOM 1744 O O . THR A 1 222 ? 76.759 49.503 -10.291 1.00 33.46 256 THR A O 1
ATOM 1748 N N . LEU A 1 223 ? 76.124 51.182 -8.909 1.00 34.59 257 LEU A N 1
ATOM 1749 C CA . LEU A 1 223 ? 77.468 51.565 -8.520 1.00 34.40 257 LEU A CA 1
ATOM 1750 C C . LEU A 1 223 ? 78.269 50.341 -8.008 1.00 34.27 257 LEU A C 1
ATOM 1751 O O . LEU A 1 223 ? 79.390 50.060 -8.456 1.00 33.83 257 LEU A O 1
ATOM 1756 N N . LEU A 1 224 ? 77.685 49.622 -7.061 1.00 34.63 258 LEU A N 1
ATOM 1757 C CA . LEU A 1 224 ? 78.356 48.422 -6.536 1.00 34.90 258 LEU A CA 1
ATOM 1758 C C . LEU A 1 224 ? 78.568 47.384 -7.637 1.00 35.32 258 LEU A C 1
ATOM 1759 O O . LEU A 1 224 ? 79.689 46.982 -7.839 1.00 35.29 258 LEU A O 1
ATOM 1764 N N . ASN A 1 225 ? 77.508 46.989 -8.366 1.00 36.22 259 ASN A N 1
ATOM 1765 C CA . ASN A 1 225 ? 77.607 46.034 -9.527 1.00 36.27 259 ASN A CA 1
ATOM 1766 C C . ASN A 1 225 ? 78.545 46.400 -10.668 1.00 35.63 259 ASN A C 1
ATOM 1767 O O . ASN A 1 225 ? 79.177 45.558 -11.246 1.00 35.30 259 ASN A O 1
ATOM 1772 N N . ASP A 1 226 ? 78.605 47.661 -11.022 1.00 36.08 260 ASP A N 1
ATOM 1773 C CA . ASP A 1 226 ? 79.511 48.078 -12.083 1.00 36.91 260 ASP A CA 1
ATOM 1774 C C . ASP A 1 226 ? 80.955 48.047 -11.610 1.00 36.58 260 ASP A C 1
ATOM 1775 O O . ASP A 1 226 ? 81.866 48.141 -12.414 1.00 35.17 260 ASP A O 1
ATOM 1780 N N . GLY A 1 227 ? 81.171 47.906 -10.302 1.00 36.31 261 GLY A N 1
ATOM 1781 C CA . GLY A 1 227 ? 82.537 47.943 -9.793 1.00 36.03 261 GLY A CA 1
ATOM 1782 C C . GLY A 1 227 ? 83.216 49.273 -10.096 1.00 36.27 261 GLY A C 1
ATOM 1783 O O . GLY A 1 227 ? 84.369 49.318 -10.485 1.00 37.21 261 GLY A O 1
ATOM 1784 N N . GLN A 1 228 ? 82.499 50.370 -9.926 1.00 35.94 262 GLN A N 1
ATOM 1785 C CA . GLN A 1 228 ? 83.064 51.685 -10.178 1.00 36.23 262 GLN A CA 1
ATOM 1786 C C . GLN A 1 228 ? 83.199 52.477 -8.858 1.00 33.97 262 GLN A C 1
ATOM 1787 O O . GLN A 1 228 ? 82.398 52.264 -7.943 1.00 33.99 262 GLN A O 1
ATOM 1793 N N . ALA A 1 229 ? 84.176 53.379 -8.774 1.00 31.14 263 ALA A N 1
ATOM 1794 C CA . ALA A 1 229 ? 84.199 54.447 -7.761 1.00 29.53 263 ALA A CA 1
ATOM 1795 C C . ALA A 1 229 ? 82.970 55.382 -7.960 1.00 29.23 263 ALA A C 1
ATOM 1796 O O . ALA A 1 229 ? 82.573 55.624 -9.104 1.00 30.40 263 ALA A O 1
ATOM 1798 N N . GLY A 1 230 ? 82.339 55.866 -6.894 1.00 26.55 264 GLY A N 1
ATOM 1799 C CA . GLY A 1 230 ? 81.239 56.806 -7.060 1.00 25.32 264 GLY A CA 1
ATOM 1800 C C . GLY A 1 230 ? 80.531 57.202 -5.774 1.00 24.67 264 GLY A C 1
ATOM 1801 O O . GLY A 1 230 ? 80.858 56.669 -4.703 1.00 23.61 264 GLY A O 1
ATOM 1802 N N . GLN A 1 231 ? 79.536 58.082 -5.881 1.00 23.90 265 GLN A N 1
ATOM 1803 C CA . GLN A 1 231 ? 78.797 58.592 -4.725 1.00 25.90 265 GLN A CA 1
ATOM 1804 C C . GLN A 1 231 ? 77.316 58.239 -4.937 1.00 26.20 265 GLN A C 1
ATOM 1805 O O . GLN A 1 231 ? 76.854 58.260 -6.042 1.00 26.89 265 GLN A O 1
ATOM 1811 N N . ALA A 1 232 ? 76.559 57.979 -3.889 1.00 25.47 266 ALA A N 1
ATOM 1812 C CA . ALA A 1 232 ? 75.162 57.739 -4.040 1.00 25.74 266 ALA A CA 1
ATOM 1813 C C . ALA A 1 232 ? 74.580 57.652 -2.654 1.00 27.15 266 ALA A C 1
ATOM 1814 O O . ALA A 1 232 ? 75.294 57.378 -1.720 1.00 26.38 266 ALA A O 1
ATOM 1816 N N . SER A 1 233 ? 73.278 57.882 -2.512 1.00 28.49 267 SER A N 1
ATOM 1817 C CA . SER A 1 233 ? 72.667 57.567 -1.255 1.00 30.72 267 SER A CA 1
ATOM 1818 C C . SER A 1 233 ? 71.945 56.237 -1.287 1.00 32.56 267 SER A C 1
ATOM 1819 O O . SER A 1 233 ? 71.965 55.494 -2.300 1.00 31.38 267 SER A O 1
ATOM 1822 N N . PHE A 1 234 ? 71.369 55.923 -0.127 1.00 34.72 268 PHE A N 1
ATOM 1823 C CA . PHE A 1 234 ? 70.695 54.655 0.075 1.00 38.26 268 PHE A CA 1
ATOM 1824 C C . PHE A 1 234 ? 70.005 54.664 1.420 1.00 39.24 268 PHE A C 1
ATOM 1825 O O . PHE A 1 234 ? 70.300 55.546 2.232 1.00 38.95 268 PHE A O 1
ATOM 1833 N N . VAL A 1 235 ? 69.039 53.751 1.598 1.00 41.39 269 VAL A N 1
ATOM 1834 C CA . VAL A 1 235 ? 68.403 53.483 2.911 1.00 43.49 269 VAL A CA 1
ATOM 1835 C C . VAL A 1 235 ? 68.784 52.090 3.480 1.00 44.33 269 VAL A C 1
ATOM 1836 O O . VAL A 1 235 ? 69.017 51.118 2.724 1.00 44.22 269 VAL A O 1
ATOM 1840 N N . ASP A 1 236 ? 68.861 51.997 4.806 1.00 45.72 270 ASP A N 1
ATOM 1841 C CA . ASP A 1 236 ? 69.065 50.696 5.441 1.00 47.38 270 ASP A CA 1
ATOM 1842 C C . ASP A 1 236 ? 67.690 50.148 5.812 1.00 49.22 270 ASP A C 1
ATOM 1843 O O . ASP A 1 236 ? 66.664 50.775 5.474 1.00 49.78 270 ASP A O 1
ATOM 1848 N N . ASP A 1 237 ? 67.665 49.006 6.517 1.00 50.73 271 ASP A N 1
ATOM 1849 C CA . ASP A 1 237 ? 66.407 48.357 6.941 1.00 51.51 271 ASP A CA 1
ATOM 1850 C C . ASP A 1 237 ? 65.484 49.232 7.828 1.00 51.45 271 ASP A C 1
ATOM 1851 O O . ASP A 1 237 ? 64.251 49.130 7.736 1.00 52.31 271 ASP A O 1
ATOM 1856 N N . LYS A 1 238 ? 66.045 50.087 8.681 1.00 50.15 272 LYS A N 1
ATOM 1857 C CA . LYS A 1 238 ? 65.200 50.908 9.546 1.00 49.22 272 LYS A CA 1
ATOM 1858 C C . LYS A 1 238 ? 64.718 52.138 8.815 1.00 48.15 272 LYS A C 1
ATOM 1859 O O . LYS A 1 238 ? 64.000 52.981 9.381 1.00 47.41 272 LYS A O 1
ATOM 1865 N N . GLY A 1 239 ? 65.136 52.250 7.550 1.00 46.59 273 GLY A N 1
ATOM 1866 C CA . GLY A 1 239 ? 64.731 53.372 6.717 1.00 43.67 273 GLY A CA 1
ATOM 1867 C C . GLY A 1 239 ? 65.533 54.636 6.984 1.00 42.39 273 GLY A C 1
ATOM 1868 O O . GLY A 1 239 ? 65.075 55.747 6.701 1.00 41.75 273 GLY A O 1
ATOM 1869 N N . THR A 1 240 ? 66.739 54.486 7.526 1.00 40.47 274 THR A N 1
ATOM 1870 C CA . THR A 1 240 ? 67.633 55.641 7.614 1.00 39.02 274 THR A CA 1
ATOM 1871 C C . THR A 1 240 ? 68.341 55.872 6.258 1.00 36.61 274 THR A C 1
ATOM 1872 O O . THR A 1 240 ? 68.896 54.931 5.670 1.00 36.41 274 THR A O 1
ATOM 1876 N N . VAL A 1 241 ? 68.304 57.112 5.765 1.00 33.60 275 VAL A N 1
ATOM 1877 C CA . VAL A 1 241 ? 69.023 57.490 4.530 1.00 30.53 275 VAL A CA 1
ATOM 1878 C C . VAL A 1 241 ? 70.492 57.842 4.809 1.00 28.24 275 VAL A C 1
ATOM 1879 O O . VAL A 1 241 ? 70.777 58.647 5.714 1.00 28.47 275 VAL A O 1
ATOM 1883 N N . TYR A 1 242 ? 71.404 57.252 4.039 1.00 25.54 276 TYR A N 1
ATOM 1884 C CA . TYR A 1 242 ? 72.831 57.552 4.124 1.00 23.73 276 TYR A CA 1
ATOM 1885 C C . TYR A 1 242 ? 73.268 58.240 2.848 1.00 22.83 276 TYR A C 1
ATOM 1886 O O . TYR A 1 242 ? 72.751 57.936 1.787 1.00 21.58 276 TYR A O 1
ATOM 1895 N N . LEU A 1 243 ? 74.263 59.111 2.943 1.00 21.37 277 LEU A N 1
ATOM 1896 C CA . LEU A 1 243 ? 75.048 59.473 1.794 1.00 21.81 277 LEU A CA 1
ATOM 1897 C C . LEU A 1 243 ? 76.319 58.612 1.840 1.00 21.03 277 LEU A C 1
ATOM 1898 O O . LEU A 1 243 ? 76.887 58.396 2.925 1.00 21.35 277 LEU A O 1
ATOM 1903 N N . ALA A 1 244 ? 76.753 58.091 0.692 1.00 20.14 278 ALA A N 1
ATOM 1904 C CA . ALA A 1 244 ? 77.849 57.086 0.657 1.00 18.96 278 ALA A CA 1
ATOM 1905 C C . ALA A 1 244 ? 78.795 57.399 -0.472 1.00 19.49 278 ALA A C 1
ATOM 1906 O O . ALA A 1 244 ? 78.404 57.985 -1.506 1.00 20.22 278 ALA A O 1
ATOM 1908 N N . SER A 1 245 ? 80.041 57.027 -0.275 1.00 18.98 279 SER A N 1
ATOM 1909 C CA . SER A 1 245 ? 81.033 57.195 -1.285 1.00 19.53 279 SER A CA 1
ATOM 1910 C C . SER A 1 245 ? 81.821 55.914 -1.358 1.00 20.32 279 SER A C 1
ATOM 1911 O O . SER A 1 245 ? 82.278 55.408 -0.334 1.00 21.42 279 SER A O 1
ATOM 1914 N N . VAL A 1 246 ? 82.005 55.413 -2.579 1.00 21.08 280 VAL A N 1
ATOM 1915 C CA . VAL A 1 246 ? 82.641 54.147 -2.858 1.00 19.07 280 VAL A CA 1
ATOM 1916 C C . VAL A 1 246 ? 83.952 54.490 -3.509 1.00 20.62 280 VAL A C 1
ATOM 1917 O O . VAL A 1 246 ? 83.975 55.274 -4.437 1.00 20.08 280 VAL A O 1
ATOM 1921 N N . ALA A 1 247 ? 85.053 53.887 -3.046 1.00 21.66 281 ALA A N 1
ATOM 1922 C CA . ALA A 1 247 ? 86.344 54.065 -3.693 1.00 22.05 281 ALA A CA 1
ATOM 1923 C C . ALA A 1 247 ? 86.900 52.683 -3.957 1.00 22.59 281 ALA A C 1
ATOM 1924 O O . ALA A 1 247 ? 86.682 51.747 -3.185 1.00 23.29 281 ALA A O 1
ATOM 1926 N N . GLU A 1 248 ? 87.634 52.569 -5.054 1.00 23.00 282 GLU A N 1
ATOM 1927 C CA . GLU A 1 248 ? 88.240 51.313 -5.418 1.00 24.33 282 GLU A CA 1
ATOM 1928 C C . GLU A 1 248 ? 89.687 51.137 -4.873 1.00 23.57 282 GLU A C 1
ATOM 1929 O O . GLU A 1 248 ? 90.472 52.091 -4.766 1.00 22.37 282 GLU A O 1
ATOM 1935 N N . VAL A 1 249 ? 90.016 49.922 -4.459 1.00 23.44 283 VAL A N 1
ATOM 1936 C CA . VAL A 1 249 ? 91.428 49.586 -4.179 1.00 22.84 283 VAL A CA 1
ATOM 1937 C C . VAL A 1 249 ? 92.174 49.146 -5.473 1.00 23.42 283 VAL A C 1
ATOM 1938 O O . VAL A 1 249 ? 91.769 48.196 -6.173 1.00 22.82 283 VAL A O 1
ATOM 1942 N N . ALA A 1 250 ? 93.263 49.832 -5.797 1.00 23.88 284 ALA A N 1
ATOM 1943 C CA . ALA A 1 250 ? 93.982 49.556 -7.036 1.00 24.62 284 ALA A CA 1
ATOM 1944 C C . ALA A 1 250 ? 94.425 48.082 -7.129 1.00 25.67 284 ALA A C 1
ATOM 1945 O O . ALA A 1 250 ? 94.949 47.531 -6.154 1.00 27.10 284 ALA A O 1
ATOM 1947 N N . LYS A 1 251 ? 94.184 47.429 -8.267 1.00 26.13 285 LYS A N 1
ATOM 1948 C CA . LYS A 1 251 ? 94.677 46.062 -8.574 1.00 26.77 285 LYS A CA 1
ATOM 1949 C C . LYS A 1 251 ? 93.793 44.964 -8.000 1.00 26.46 285 LYS A C 1
ATOM 1950 O O . LYS A 1 251 ? 93.397 44.065 -8.726 1.00 26.49 285 LYS A O 1
ATOM 1956 N N . LEU A 1 252 ? 93.540 45.021 -6.684 1.00 24.21 286 LEU A N 1
ATOM 1957 C CA . LEU A 1 252 ? 92.653 44.070 -6.064 1.00 23.40 286 LEU A CA 1
ATOM 1958 C C . LEU A 1 252 ? 91.207 44.338 -6.421 1.00 22.40 286 LEU A C 1
ATOM 1959 O O . LEU A 1 252 ? 90.423 43.404 -6.592 1.00 23.11 286 LEU A O 1
ATOM 1964 N N . LYS A 1 253 ? 90.855 45.614 -6.542 1.00 22.91 287 LYS A N 1
ATOM 1965 C CA . LYS A 1 253 ? 89.515 46.019 -6.956 1.00 23.02 287 LYS A CA 1
ATOM 1966 C C . LYS A 1 253 ? 88.556 45.723 -5.839 1.00 22.45 287 LYS A C 1
ATOM 1967 O O . LYS A 1 253 ? 87.351 45.605 -6.045 1.00 22.15 287 LYS A O 1
ATOM 1973 N N . TRP A 1 254 ? 89.085 45.565 -4.634 1.00 21.62 288 TRP A N 1
ATOM 1974 C CA . TRP A 1 254 ? 88.198 45.692 -3.509 1.00 20.93 288 TRP A CA 1
ATOM 1975 C C . TRP A 1 254 ? 87.690 47.144 -3.484 1.00 21.11 288 TRP A C 1
ATOM 1976 O O . TRP A 1 254 ? 88.352 48.060 -4.075 1.00 19.08 288 TRP A O 1
ATOM 1987 N N . ARG A 1 255 ? 86.526 47.310 -2.813 1.00 20.48 289 ARG A N 1
ATOM 1988 C CA . ARG A 1 255 ? 85.893 48.605 -2.541 1.00 21.11 289 ARG A CA 1
ATOM 1989 C C . ARG A 1 255 ? 85.849 49.032 -1.056 1.00 20.78 289 ARG A C 1
ATOM 1990 O O . ARG A 1 255 ? 85.573 48.236 -0.156 1.00 20.95 289 ARG A O 1
ATOM 1998 N N . VAL A 1 256 ? 86.035 50.320 -0.815 1.00 20.36 290 VAL A N 1
ATOM 1999 C CA . VAL A 1 256 ? 85.821 50.840 0.497 1.00 19.25 290 VAL A CA 1
ATOM 2000 C C . VAL A 1 256 ? 84.639 51.722 0.333 1.00 19.45 290 VAL A C 1
ATOM 2001 O O . VAL A 1 256 ? 84.612 52.534 -0.593 1.00 19.51 290 VAL A O 1
ATOM 2005 N N . VAL A 1 257 ? 83.647 51.545 1.196 1.00 19.10 291 VAL A N 1
ATOM 2006 C CA . VAL A 1 257 ? 82.476 52.409 1.192 1.00 19.83 291 VAL A CA 1
ATOM 2007 C C . VAL A 1 257 ? 82.425 53.219 2.488 1.00 20.20 291 VAL A C 1
ATOM 2008 O O . VAL A 1 257 ? 82.434 52.643 3.565 1.00 19.91 291 VAL A O 1
ATOM 2012 N N . VAL A 1 258 ? 82.391 54.540 2.379 1.00 20.59 292 VAL A N 1
ATOM 2013 C CA . VAL A 1 258 ? 82.153 55.414 3.549 1.00 21.93 292 VAL A CA 1
ATOM 2014 C C . VAL A 1 258 ? 80.722 55.971 3.453 1.00 22.40 292 VAL A C 1
ATOM 2015 O O . VAL A 1 258 ? 80.312 56.501 2.430 1.00 23.00 292 VAL A O 1
ATOM 2027 N N . VAL A 1 260 ? 77.517 57.909 5.903 1.00 24.13 294 VAL A N 1
ATOM 2028 C CA . VAL A 1 260 ? 77.104 58.532 7.167 1.00 23.17 294 VAL A CA 1
ATOM 2029 C C . VAL A 1 260 ? 75.613 58.888 7.059 1.00 22.84 294 VAL A C 1
ATOM 2030 O O . VAL A 1 260 ? 75.136 59.271 5.991 1.00 22.09 294 VAL A O 1
ATOM 2034 N N . PRO A 1 261 ? 74.849 58.701 8.140 1.00 23.15 295 PRO A N 1
ATOM 2035 C CA . PRO A 1 261 ? 73.416 59.057 7.965 1.00 23.04 295 PRO A CA 1
ATOM 2036 C C . PRO A 1 261 ? 73.285 60.502 7.516 1.00 22.95 295 PRO A C 1
ATOM 2037 O O . PRO A 1 261 ? 74.040 61.362 7.956 1.00 22.33 295 PRO A O 1
ATOM 2041 N N . LYS A 1 262 ? 72.362 60.751 6.592 1.00 22.78 296 LYS A N 1
ATOM 2042 C CA . LYS A 1 262 ? 72.161 62.092 6.079 1.00 23.68 296 LYS A CA 1
ATOM 2043 C C . LYS A 1 262 ? 71.803 63.145 7.158 1.00 22.53 296 LYS A C 1
ATOM 2044 O O . LYS A 1 262 ? 72.301 64.274 7.095 1.00 21.81 296 LYS A O 1
ATOM 2050 N N . HIS A 1 263 ? 70.919 62.820 8.112 1.00 23.11 297 HIS A N 1
ATOM 2051 C CA A HIS A 1 263 ? 70.511 63.775 9.176 0.50 23.23 297 HIS A CA 1
ATOM 2052 C CA B HIS A 1 263 ? 70.518 63.860 9.087 0.50 23.58 297 HIS A CA 1
ATOM 2053 C C . HIS A 1 263 ? 71.734 64.349 9.864 1.00 24.21 297 HIS A C 1
ATOM 2054 O O . HIS A 1 263 ? 71.870 65.560 10.093 1.00 24.79 297 HIS A O 1
ATOM 2067 N N . GLU A 1 264 ? 72.626 63.422 10.197 1.00 24.41 298 GLU A N 1
ATOM 2068 C CA . GLU A 1 264 ? 73.868 63.703 10.902 1.00 26.03 298 GLU A CA 1
ATOM 2069 C C . GLU A 1 264 ? 74.822 64.487 10.006 1.00 26.35 298 GLU A C 1
ATOM 2070 O O . GLU A 1 264 ? 75.444 65.440 10.458 1.00 25.93 298 GLU A O 1
ATOM 2076 N N . LEU A 1 265 ? 74.953 64.110 8.739 1.00 26.48 299 LEU A N 1
ATOM 2077 C CA . LEU A 1 265 ? 75.855 64.907 7.901 1.00 28.06 299 LEU A CA 1
ATOM 2078 C C . LEU A 1 265 ? 75.350 66.365 7.799 1.00 29.22 299 LEU A C 1
ATOM 2079 O O . LEU A 1 265 ? 76.159 67.318 7.961 1.00 26.94 299 LEU A O 1
ATOM 2084 N N . PHE A 1 266 ? 74.035 66.531 7.521 1.00 29.88 300 PHE A N 1
ATOM 2085 C CA . PHE A 1 266 ? 73.430 67.896 7.501 1.00 31.70 300 PHE A CA 1
ATOM 2086 C C . PHE A 1 266 ? 73.545 68.622 8.856 1.00 31.95 300 PHE A C 1
ATOM 2087 O O . PHE A 1 266 ? 74.005 69.747 8.911 1.00 31.09 300 PHE A O 1
ATOM 2095 N N . ALA A 1 267 ? 73.190 67.968 9.962 1.00 33.76 301 ALA A N 1
ATOM 2096 C CA . ALA A 1 267 ? 73.369 68.635 11.277 1.00 34.84 301 ALA A CA 1
ATOM 2097 C C . ALA A 1 267 ? 74.775 69.286 11.489 1.00 36.81 301 ALA A C 1
ATOM 2098 O O . ALA A 1 267 ? 74.814 70.471 11.864 1.00 36.60 301 ALA A O 1
ATOM 2100 N N . SER A 1 268 ? 75.903 68.563 11.265 1.00 38.03 302 SER A N 1
ATOM 2101 C CA . SER A 1 268 ? 77.246 69.180 11.464 1.00 40.29 302 SER A CA 1
ATOM 2102 C C . SER A 1 268 ? 77.447 70.344 10.545 1.00 41.15 302 SER A C 1
ATOM 2103 O O . SER A 1 268 ? 77.534 71.471 11.001 1.00 42.03 302 SER A O 1
ATOM 2106 N N . LEU A 1 269 ? 77.551 70.083 9.244 1.00 42.05 303 LEU A N 1
ATOM 2107 C CA . LEU A 1 269 ? 77.666 71.191 8.290 1.00 42.93 303 LEU A CA 1
ATOM 2108 C C . LEU A 1 269 ? 76.631 72.247 8.710 1.00 43.29 303 LEU A C 1
ATOM 2109 O O . LEU A 1 269 ? 75.429 72.107 8.505 1.00 43.63 303 LEU A O 1
#

InterPro domains:
  IPR00001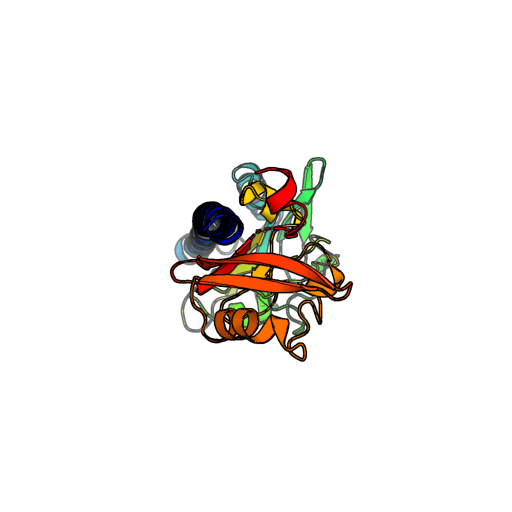4 PAS domain [PF13426] (406-506)
  IPR000014 PAS domain [PF13426] (522-629)
  IPR000014 PAS domain [PF13426] (918-1018)
  IPR000014 PAS domain [PS50112] (517-564)
  IPR000014 PAS domain [PS50112] (640-715)
  IPR000014 PAS domain [PS50112] (902-972)
  IPR000014 PAS domain [SM00091] (391-459)
  IPR000014 PAS domain [SM00091] (512-578)
  IPR000014 PAS domain [SM00091] (642-713)
  IPR000014 PAS domain [SM00091] (773-845)
  IPR000014 PAS domain [SM00091] (904-970)
  IPR000014 PAS domain [TIGR00229] (515-636)
  IPR000014 PAS domain [TIGR00229] (639-764)
  IPR000014 PAS domain [TIGR00229] (792-899)
  IPR000014 PAS domain [TIGR00229] (902-1023)
  IPR000014 PAS domain [cd00130] (521-627)
  IPR000014 PAS domain [cd00130] (666-758)
  IPR000014 PAS domain [cd00130] (799-889)
  IPR000014 PAS domain [cd00130] (913-1016)
  IPR000700 PAS-associated, C-terminal [PS50113] (718-770)